Protein AF-V5I686-F1 (afdb_monomer_lite)

Structure (mmCIF, N/CA/C/O backbone):
data_AF-V5I686-F1
#
_entry.id   AF-V5I686-F1
#
loop_
_atom_site.group_PDB
_atom_site.id
_atom_site.type_symbol
_atom_site.label_atom_id
_atom_site.label_alt_id
_atom_site.label_comp_id
_atom_site.label_asym_id
_atom_site.label_entity_id
_atom_site.label_seq_id
_atom_site.pdbx_PDB_ins_code
_atom_site.Cartn_x
_atom_site.Cartn_y
_atom_site.Cartn_z
_atom_site.occupancy
_atom_site.B_iso_or_equiv
_atom_site.auth_seq_id
_atom_site.auth_comp_id
_atom_site.auth_asym_id
_atom_site.auth_atom_id
_atom_site.pdbx_PDB_model_num
ATOM 1 N N . MET A 1 1 ? 7.848 25.885 -17.212 1.00 28.34 1 MET A N 1
ATOM 2 C CA . MET A 1 1 ? 7.938 24.585 -17.911 1.00 28.34 1 MET A CA 1
ATOM 3 C C . MET A 1 1 ? 6.539 23.988 -17.922 1.00 28.34 1 MET A C 1
ATOM 5 O O . MET A 1 1 ? 6.057 23.578 -16.874 1.00 28.34 1 MET A O 1
ATOM 9 N N . PHE A 1 2 ? 5.849 24.115 -19.055 1.00 29.23 2 PHE A N 1
ATOM 10 C CA . PHE A 1 2 ? 4.463 23.684 -19.252 1.00 29.23 2 PHE A CA 1
ATOM 11 C C . PHE A 1 2 ? 4.417 22.151 -19.326 1.00 29.23 2 PHE A C 1
ATOM 13 O O . PHE A 1 2 ? 5.168 21.556 -20.093 1.00 29.23 2 PHE A O 1
ATOM 20 N N . PHE A 1 3 ? 3.566 21.526 -18.517 1.00 33.28 3 PHE A N 1
ATOM 21 C CA . PHE A 1 3 ? 3.206 20.111 -18.628 1.00 33.28 3 PHE A CA 1
ATOM 22 C C . PHE A 1 3 ? 1.702 20.055 -18.929 1.00 33.28 3 PHE A C 1
ATOM 24 O O . PHE A 1 3 ? 0.961 20.808 -18.290 1.00 33.28 3 PHE A O 1
ATOM 31 N N . PRO A 1 4 ? 1.245 19.238 -19.894 1.00 35.34 4 PRO A N 1
ATOM 32 C CA . PRO A 1 4 ? -0.138 19.269 -20.347 1.00 35.34 4 PRO A CA 1
ATOM 33 C C . PRO A 1 4 ? -1.077 18.752 -19.252 1.00 35.34 4 PRO A C 1
ATOM 35 O O . PRO A 1 4 ? -0.747 17.840 -18.488 1.00 35.34 4 PRO A O 1
ATOM 38 N N . LEU A 1 5 ? -2.238 19.398 -19.158 1.00 35.59 5 LEU A N 1
ATOM 39 C CA . LEU A 1 5 ? -3.358 19.020 -18.305 1.00 35.59 5 LEU A CA 1
ATOM 40 C C . LEU A 1 5 ? -3.973 17.723 -18.846 1.00 35.59 5 LEU A C 1
ATOM 42 O O . LEU A 1 5 ? -4.773 17.762 -19.771 1.00 35.59 5 LEU A O 1
ATOM 46 N N . ASP A 1 6 ? -3.598 16.584 -18.267 1.00 37.88 6 ASP A N 1
ATOM 47 C CA . ASP A 1 6 ? -4.222 15.288 -18.556 1.00 37.88 6 ASP A CA 1
ATOM 48 C C . ASP A 1 6 ? -5.645 15.221 -17.935 1.00 37.88 6 ASP A C 1
ATOM 50 O O . ASP A 1 6 ? -5.787 15.354 -16.707 1.00 37.88 6 ASP A O 1
ATOM 54 N N . PRO A 1 7 ? -6.707 14.987 -18.736 1.00 33.97 7 PRO A N 1
ATOM 55 C CA . PRO A 1 7 ? -8.085 14.783 -18.276 1.00 33.97 7 PRO A CA 1
ATOM 56 C C . PRO A 1 7 ? -8.291 13.556 -17.365 1.00 33.97 7 PRO A C 1
ATOM 58 O O . PRO A 1 7 ? -9.361 13.405 -16.768 1.00 33.97 7 PRO A O 1
ATOM 61 N N . CYS A 1 8 ? -7.292 12.681 -17.191 1.00 39.47 8 CYS A N 1
ATOM 62 C CA . CYS A 1 8 ? -7.393 11.466 -16.370 1.00 39.47 8 CYS A CA 1
ATOM 63 C C . CYS A 1 8 ? -7.575 11.700 -14.855 1.00 39.47 8 CYS A C 1
ATOM 65 O O . CYS A 1 8 ? -7.733 10.741 -14.091 1.00 39.47 8 CYS A O 1
ATOM 67 N N . HIS A 1 9 ? -7.557 12.947 -14.375 1.00 38.12 9 HIS A N 1
ATOM 68 C CA . HIS A 1 9 ? -7.294 13.229 -12.964 1.00 38.12 9 HIS A CA 1
ATOM 69 C C . HIS A 1 9 ? -8.458 13.142 -11.964 1.00 38.12 9 HIS A C 1
ATOM 71 O O . HIS A 1 9 ? -8.175 12.968 -10.778 1.00 38.12 9 HIS A O 1
ATOM 77 N N . SER A 1 10 ? -9.733 13.181 -12.363 1.00 37.16 10 SER A N 1
ATOM 78 C CA . SER A 1 10 ? -10.842 13.158 -11.381 1.00 37.16 10 SER A CA 1
ATOM 79 C C . SER A 1 10 ? -11.627 11.845 -11.323 1.00 37.16 10 SER A C 1
ATOM 81 O O . SER A 1 10 ? -12.125 11.485 -10.258 1.00 37.16 10 SER A O 1
ATOM 83 N N . LYS A 1 11 ? -11.692 11.081 -12.421 1.00 35.12 11 LYS A N 1
ATOM 84 C CA . LYS A 1 11 ? -12.452 9.815 -12.476 1.00 35.12 11 LYS A CA 1
ATOM 85 C C . LYS A 1 11 ? -11.587 8.561 -12.301 1.00 35.12 11 LYS A C 1
ATOM 87 O O . LYS A 1 11 ? -12.109 7.515 -11.924 1.00 35.12 11 LYS A O 1
ATOM 92 N N . TYR A 1 12 ? -10.263 8.669 -12.467 1.00 41.19 12 TYR A N 1
ATOM 93 C CA . TYR A 1 12 ? -9.335 7.534 -12.433 1.00 41.19 12 TYR A CA 1
ATOM 94 C C . TYR A 1 12 ? -8.183 7.758 -11.441 1.00 41.19 12 TYR A C 1
ATOM 96 O O . TYR A 1 12 ? -7.029 7.951 -11.818 1.00 41.19 12 TYR A O 1
ATOM 104 N N . ALA A 1 13 ? -8.468 7.714 -10.133 1.00 54.41 13 ALA A N 1
ATOM 105 C CA . ALA A 1 13 ? -7.414 7.783 -9.118 1.00 54.41 13 ALA A CA 1
ATOM 106 C C . ALA A 1 13 ? -6.327 6.722 -9.387 1.00 54.41 13 ALA A C 1
ATOM 108 O O . ALA A 1 13 ? -6.625 5.529 -9.532 1.00 54.41 13 ALA A O 1
ATOM 109 N N . SER A 1 14 ? -5.061 7.153 -9.469 1.00 73.44 14 SER A N 1
ATOM 110 C CA . SER A 1 14 ? -3.946 6.229 -9.702 1.00 73.44 14 SER A CA 1
ATOM 111 C C . SER A 1 14 ? -3.895 5.174 -8.595 1.00 73.44 14 SER A C 1
ATOM 113 O O . SER A 1 14 ? -4.185 5.476 -7.435 1.00 73.44 14 SER A O 1
ATOM 115 N N . ILE A 1 15 ? -3.460 3.951 -8.919 1.00 82.44 15 ILE A N 1
ATOM 116 C CA . ILE A 1 15 ? -3.314 2.872 -7.927 1.00 82.44 15 ILE A CA 1
ATOM 117 C C . ILE A 1 15 ? -2.549 3.321 -6.670 1.00 82.44 15 ILE A C 1
ATOM 119 O O . ILE A 1 15 ? -2.883 2.920 -5.560 1.00 82.44 15 ILE A O 1
ATOM 123 N N . SER A 1 16 ? -1.552 4.192 -6.824 1.00 84.62 16 SER A N 1
ATOM 124 C CA . SER A 1 16 ? -0.782 4.710 -5.693 1.00 84.62 16 SER A CA 1
ATOM 125 C C . SER A 1 16 ? -1.555 5.682 -4.820 1.00 84.62 16 SER A C 1
ATOM 127 O O . SER A 1 16 ? -1.302 5.699 -3.624 1.00 84.62 16 SER A O 1
ATOM 129 N N . LYS A 1 17 ? -2.476 6.476 -5.384 1.00 86.69 17 LYS A N 1
ATOM 130 C CA . LYS A 1 17 ? -3.372 7.305 -4.569 1.00 86.69 17 LYS A CA 1
ATOM 131 C C . LYS A 1 17 ? -4.258 6.397 -3.723 1.00 86.69 17 LYS A C 1
ATOM 133 O O . LYS A 1 17 ? -4.230 6.511 -2.508 1.00 86.69 17 LYS A O 1
ATOM 138 N N . ILE A 1 18 ? -4.927 5.429 -4.356 1.00 89.62 18 ILE A N 1
ATOM 139 C CA . ILE A 1 18 ? -5.804 4.469 -3.667 1.00 89.62 18 ILE A CA 1
ATOM 140 C C . ILE A 1 18 ? -5.044 3.728 -2.561 1.00 89.62 18 ILE A C 1
ATOM 142 O O . ILE A 1 18 ? -5.515 3.662 -1.431 1.00 89.62 18 ILE A O 1
ATOM 146 N N . ALA A 1 19 ? -3.857 3.201 -2.864 1.00 91.88 19 ALA A N 1
ATOM 147 C CA . ALA A 1 19 ? -3.052 2.475 -1.889 1.00 91.88 19 ALA A CA 1
ATOM 148 C C . ALA A 1 19 ? -2.576 3.372 -0.736 1.00 91.88 19 ALA A C 1
ATOM 150 O O . ALA A 1 19 ? -2.604 2.943 0.412 1.00 91.88 19 ALA A O 1
ATOM 151 N N . HIS A 1 20 ? -2.162 4.612 -1.015 1.00 92.44 20 HIS A N 1
ATOM 152 C CA . HIS A 1 20 ? -1.694 5.527 0.027 1.00 92.44 20 HIS A CA 1
ATOM 153 C C . HIS A 1 20 ? -2.845 6.004 0.925 1.00 92.44 20 HIS A C 1
ATOM 155 O O . HIS A 1 20 ? -2.681 6.014 2.141 1.00 92.44 20 HIS A O 1
ATOM 161 N N . SER A 1 21 ? -4.017 6.306 0.356 1.00 92.44 21 SER A N 1
ATOM 162 C CA . SER A 1 21 ? -5.222 6.626 1.135 1.00 92.44 21 SER A CA 1
ATOM 163 C C . SER A 1 21 ? -5.637 5.438 1.992 1.00 92.44 21 SER A C 1
ATOM 165 O O . SER A 1 21 ? -5.825 5.572 3.194 1.00 92.44 21 SER A O 1
ATOM 167 N N . LEU A 1 22 ? -5.653 4.229 1.420 1.00 94.56 22 LEU A N 1
ATOM 168 C CA . LEU A 1 22 ? -5.952 3.019 2.179 1.00 94.56 22 LEU A CA 1
ATOM 169 C C . LEU A 1 22 ? -4.978 2.811 3.353 1.00 94.56 22 LEU A C 1
ATOM 171 O O . LEU A 1 22 ? -5.413 2.458 4.451 1.00 94.56 22 LEU A O 1
ATOM 175 N N . LEU A 1 23 ? -3.678 3.053 3.132 1.00 95.75 23 LEU A N 1
ATOM 176 C CA . LEU A 1 23 ? -2.651 2.964 4.170 1.00 95.75 23 LEU A CA 1
ATOM 177 C C . LEU A 1 23 ? -2.957 3.895 5.343 1.00 95.75 23 LEU A C 1
ATOM 179 O O . LEU A 1 23 ? -3.011 3.443 6.484 1.00 95.75 23 LEU A O 1
ATOM 183 N N . VAL A 1 24 ? -3.149 5.181 5.054 1.00 93.81 24 VAL A N 1
ATOM 184 C CA . VAL A 1 24 ? -3.300 6.219 6.077 1.00 93.81 24 VAL A CA 1
ATOM 185 C C . VAL A 1 24 ? -4.665 6.120 6.759 1.00 93.81 24 VAL A C 1
ATOM 187 O O . VAL A 1 24 ? -4.719 6.100 7.984 1.00 93.81 24 VAL A O 1
ATOM 190 N N . ASP A 1 25 ? -5.750 5.964 6.001 1.00 92.25 25 ASP A N 1
ATOM 191 C CA . ASP A 1 25 ? -7.121 6.126 6.511 1.00 92.25 25 ASP A CA 1
ATOM 192 C C . ASP A 1 25 ? -7.702 4.864 7.161 1.00 92.25 25 ASP A C 1
ATOM 194 O O . ASP A 1 25 ? -8.782 4.904 7.766 1.00 92.25 25 ASP A O 1
ATOM 198 N N . THR A 1 26 ? -7.065 3.706 6.947 1.00 94.38 26 THR A N 1
ATOM 199 C CA . THR A 1 26 ? -7.654 2.408 7.321 1.00 94.38 26 THR A CA 1
ATOM 200 C C . THR A 1 26 ? -6.652 1.405 7.867 1.00 94.38 26 THR A C 1
ATOM 202 O O . THR A 1 26 ? -6.927 0.794 8.898 1.00 94.38 26 THR A O 1
ATOM 205 N N . ILE A 1 27 ? -5.512 1.210 7.195 1.00 96.25 27 ILE A N 1
ATOM 206 C CA . ILE A 1 27 ? -4.528 0.204 7.622 1.00 96.25 27 ILE A CA 1
ATOM 207 C C . ILE A 1 27 ? -3.849 0.652 8.914 1.00 96.25 27 ILE A C 1
ATOM 209 O O . ILE A 1 27 ? -3.759 -0.128 9.859 1.00 96.25 27 ILE A O 1
ATOM 213 N N . LEU A 1 28 ? -3.366 1.892 8.970 1.00 96.75 28 LEU A N 1
ATOM 214 C CA . LEU A 1 28 ? -2.670 2.407 10.142 1.00 96.75 28 LEU A CA 1
ATOM 215 C C . LEU A 1 28 ? -3.653 2.784 11.258 1.00 96.75 28 LEU A C 1
ATOM 217 O O . LEU A 1 28 ? -4.680 3.420 11.031 1.00 96.75 28 LEU A O 1
ATOM 221 N N . SER A 1 29 ? -3.306 2.425 12.493 1.00 96.44 29 SER A N 1
ATOM 222 C CA . SER A 1 29 ? -3.937 2.975 13.694 1.00 96.44 29 SER A CA 1
ATOM 223 C C . SER A 1 29 ? -3.527 4.440 13.882 1.00 96.44 29 SER A C 1
ATOM 225 O O . SER A 1 29 ? -2.533 4.888 13.314 1.00 96.44 29 SER A O 1
ATOM 227 N N . THR A 1 30 ? -4.214 5.198 14.739 1.00 95.06 30 THR A N 1
ATOM 228 C CA . THR A 1 30 ? -3.818 6.587 15.054 1.00 95.06 30 THR A CA 1
ATOM 229 C C . THR A 1 30 ? -2.376 6.681 15.568 1.00 95.06 30 THR A C 1
ATOM 231 O O . THR A 1 30 ? -1.657 7.628 15.254 1.00 95.06 30 THR A O 1
ATOM 234 N N . TYR A 1 31 ? -1.924 5.682 16.335 1.00 96.31 31 TYR A N 1
ATOM 235 C CA . TYR A 1 31 ? -0.524 5.575 16.743 1.00 96.31 31 TYR A CA 1
ATOM 236 C C . TYR A 1 31 ? 0.390 5.302 15.538 1.00 96.31 31 TYR A C 1
ATOM 238 O O . TYR A 1 31 ? 1.379 6.009 15.347 1.00 96.31 31 TYR A O 1
ATOM 246 N N . GLY A 1 32 ? 0.032 4.333 14.690 1.00 96.38 32 GLY A N 1
ATOM 247 C CA . GLY A 1 32 ? 0.787 3.997 13.483 1.00 96.38 32 GLY A CA 1
ATOM 248 C C . GLY A 1 32 ? 0.902 5.149 12.488 1.00 96.38 32 GLY A C 1
ATOM 249 O O . GLY A 1 32 ? 1.971 5.345 11.925 1.00 96.38 32 GLY A O 1
ATOM 250 N N . GLN A 1 33 ? -0.144 5.961 12.321 1.00 95.56 33 GLN A N 1
ATOM 251 C CA . GLN A 1 33 ? -0.120 7.163 11.482 1.00 95.56 33 GLN A CA 1
ATOM 252 C C . GLN A 1 33 ? 0.948 8.155 11.956 1.00 95.56 33 GLN A C 1
ATOM 254 O O . GLN A 1 33 ? 1.738 8.637 11.147 1.00 95.56 33 GLN A O 1
ATOM 259 N N . LYS A 1 34 ? 1.026 8.425 13.269 1.00 95.12 34 LYS A N 1
ATOM 260 C CA . LYS A 1 34 ? 2.050 9.316 13.843 1.00 95.12 34 LYS A CA 1
ATOM 261 C C . LYS A 1 34 ? 3.458 8.780 13.595 1.00 95.12 34 LYS A C 1
ATOM 263 O O . LYS A 1 34 ? 4.328 9.530 13.164 1.00 95.12 34 LYS A O 1
ATOM 268 N N . GLN A 1 35 ? 3.673 7.487 13.829 1.00 95.94 35 GLN A N 1
ATOM 269 C CA . GLN A 1 35 ? 4.977 6.859 13.607 1.00 95.94 35 GLN A CA 1
ATOM 270 C C . GLN A 1 35 ? 5.368 6.844 12.124 1.00 95.94 35 GLN A C 1
ATOM 272 O O . GLN A 1 35 ? 6.502 7.168 11.776 1.00 95.94 35 GLN A O 1
ATOM 277 N N . TYR A 1 36 ? 4.413 6.546 11.244 1.00 94.81 36 TYR A N 1
ATOM 278 C CA . TYR A 1 36 ? 4.591 6.617 9.800 1.00 94.81 36 TYR A CA 1
ATOM 279 C C . TYR A 1 36 ? 4.956 8.033 9.344 1.00 94.81 36 TYR A C 1
ATOM 281 O O . TYR A 1 36 ? 5.886 8.188 8.559 1.00 94.81 36 TYR A O 1
ATOM 289 N N . LEU A 1 37 ? 4.288 9.068 9.863 1.00 92.31 37 LEU A N 1
ATOM 290 C CA . LEU A 1 37 ? 4.607 10.459 9.536 1.00 92.31 37 LEU A CA 1
ATOM 291 C C . LEU A 1 37 ? 6.032 10.834 9.962 1.00 92.31 37 LEU A C 1
ATOM 293 O O . LEU A 1 37 ? 6.763 11.427 9.172 1.00 92.31 37 LEU A O 1
ATOM 297 N N . LEU A 1 38 ? 6.435 10.462 11.181 1.00 92.06 38 LEU A N 1
ATOM 298 C CA . LEU A 1 38 ? 7.793 10.708 11.676 1.00 92.06 38 LEU A CA 1
ATOM 299 C C . LEU A 1 38 ? 8.838 10.023 10.790 1.00 92.06 38 LEU A C 1
ATOM 301 O O . LEU A 1 38 ? 9.792 10.666 10.356 1.00 92.06 38 LEU A O 1
ATOM 305 N N . ALA A 1 39 ? 8.617 8.751 10.457 1.00 91.44 39 ALA A N 1
ATOM 306 C CA . ALA A 1 39 ? 9.478 7.999 9.553 1.00 91.44 39 ALA A CA 1
ATOM 307 C C . ALA A 1 39 ? 9.556 8.637 8.157 1.00 91.44 39 ALA A C 1
ATOM 309 O O . ALA A 1 39 ? 10.632 8.748 7.573 1.00 91.44 39 ALA A O 1
ATOM 310 N N . PHE A 1 40 ? 8.419 9.091 7.631 1.00 88.75 40 PHE A N 1
ATOM 311 C CA . PHE A 1 40 ? 8.331 9.730 6.323 1.00 88.75 40 PHE A CA 1
ATOM 312 C C . PHE A 1 40 ? 9.067 11.077 6.281 1.00 88.75 40 PHE A C 1
ATOM 314 O O . PHE A 1 40 ? 9.676 11.410 5.267 1.00 88.75 40 PHE A O 1
ATOM 321 N N . TRP A 1 41 ? 9.054 11.843 7.375 1.00 86.00 41 TRP A N 1
ATOM 322 C CA . TRP A 1 41 ? 9.802 13.100 7.491 1.00 86.00 41 TRP A CA 1
ATOM 323 C C . TRP A 1 41 ? 11.302 12.909 7.694 1.00 86.00 41 TRP A C 1
ATOM 325 O O . TRP A 1 41 ? 12.084 13.720 7.201 1.00 86.00 41 TRP A O 1
ATOM 335 N N . GLN A 1 42 ? 11.704 11.857 8.406 1.00 87.88 42 GLN A N 1
ATOM 336 C CA . GLN A 1 42 ? 13.114 11.524 8.618 1.00 87.88 42 GLN A CA 1
ATOM 337 C C . GLN A 1 42 ? 13.763 10.883 7.386 1.00 87.88 42 GLN A C 1
ATOM 339 O O . GLN A 1 42 ? 14.989 10.830 7.296 1.00 87.88 42 GLN A O 1
ATOM 344 N N . PHE A 1 43 ? 12.960 10.405 6.432 1.00 85.94 43 PHE A N 1
ATOM 345 C CA . PHE A 1 43 ? 13.464 9.789 5.216 1.00 85.94 43 PHE A CA 1
ATOM 346 C C . PHE A 1 43 ? 14.314 10.771 4.402 1.00 85.94 43 PHE A C 1
ATOM 348 O O . PHE A 1 43 ? 13.858 11.846 4.004 1.00 85.94 43 PHE A O 1
ATOM 355 N N . GLN A 1 44 ? 15.553 10.377 4.113 1.00 85.62 44 GLN A N 1
ATOM 356 C CA . GLN A 1 44 ? 16.436 11.146 3.246 1.00 85.62 44 GLN A CA 1
ATOM 357 C C . GLN A 1 44 ? 16.056 10.900 1.787 1.00 85.62 44 GLN A C 1
ATOM 359 O O . GLN A 1 44 ? 16.264 9.820 1.234 1.00 85.62 44 GLN A O 1
ATOM 364 N N . PHE A 1 45 ? 15.453 11.911 1.167 1.00 81.50 45 PHE A N 1
ATOM 365 C CA . PHE A 1 45 ? 15.048 11.846 -0.230 1.00 81.50 45 PHE A CA 1
ATOM 366 C C . PHE A 1 45 ? 16.273 11.880 -1.160 1.00 81.50 45 PHE A C 1
ATOM 368 O O . PHE A 1 45 ? 17.249 12.567 -0.850 1.00 81.50 45 PHE A O 1
ATOM 375 N N . PRO A 1 46 ? 16.225 11.189 -2.316 1.00 80.69 46 PRO A N 1
ATOM 376 C CA . PRO A 1 46 ? 17.292 11.261 -3.307 1.00 80.69 46 PRO A CA 1
ATOM 377 C C . PRO A 1 46 ? 17.580 12.702 -3.764 1.00 80.69 46 PRO A C 1
ATOM 379 O O . PRO A 1 46 ? 16.665 13.536 -3.775 1.00 80.69 46 PRO A O 1
ATOM 382 N N . PRO A 1 47 ? 18.812 13.000 -4.214 1.00 78.62 47 PRO A N 1
ATOM 383 C CA . PRO A 1 47 ? 19.151 14.311 -4.760 1.00 78.62 47 PRO A CA 1
ATOM 384 C C . PRO A 1 47 ? 18.169 14.752 -5.857 1.00 78.62 47 PRO A C 1
ATOM 386 O O . PRO A 1 47 ? 17.787 13.971 -6.729 1.00 78.62 47 PRO A O 1
ATOM 389 N N . GLY A 1 48 ? 17.722 16.009 -5.795 1.00 80.19 48 GLY A N 1
ATOM 390 C CA . GLY A 1 48 ? 16.745 16.578 -6.733 1.00 80.19 48 GLY A CA 1
ATOM 391 C C . GLY A 1 48 ? 15.272 16.285 -6.410 1.00 80.19 48 GLY A C 1
ATOM 392 O O . GLY A 1 48 ? 14.381 16.821 -7.073 1.00 80.19 48 GLY A O 1
ATOM 393 N N . TRP A 1 49 ? 14.968 15.482 -5.384 1.00 79.25 49 TRP A N 1
ATOM 394 C CA . TRP A 1 49 ? 13.593 15.304 -4.913 1.00 79.25 49 TRP A CA 1
ATOM 395 C C . TRP A 1 49 ? 13.268 16.344 -3.840 1.00 79.25 49 TRP A C 1
ATOM 397 O O . TRP A 1 49 ? 13.776 16.297 -2.725 1.00 79.25 49 TRP A O 1
ATOM 407 N N . GLY A 1 50 ? 12.372 17.279 -4.168 1.00 78.00 50 GLY A N 1
ATOM 408 C CA . GLY A 1 50 ? 11.790 18.174 -3.166 1.00 78.00 50 GLY A CA 1
ATOM 409 C C . GLY A 1 50 ? 11.023 17.398 -2.088 1.00 78.00 50 GLY A C 1
ATOM 410 O O . GLY A 1 50 ? 10.457 16.334 -2.368 1.00 78.00 50 GLY A O 1
ATOM 411 N N . ARG A 1 51 ? 10.975 17.950 -0.867 1.00 79.81 51 ARG A N 1
ATOM 412 C CA . ARG A 1 51 ? 10.217 17.365 0.250 1.00 79.81 51 ARG A CA 1
ATOM 413 C C . ARG A 1 51 ? 8.745 17.190 -0.128 1.00 79.81 51 ARG A C 1
ATOM 415 O O . ARG A 1 51 ? 8.136 18.054 -0.761 1.00 79.81 51 ARG A O 1
ATOM 422 N N . ILE A 1 52 ? 8.164 16.070 0.287 1.00 82.12 52 ILE A N 1
ATOM 423 C CA . ILE A 1 52 ? 6.740 15.789 0.108 1.00 82.12 52 ILE A CA 1
ATOM 424 C C . ILE A 1 52 ? 5.991 16.271 1.364 1.00 82.12 52 ILE A C 1
ATOM 426 O O . ILE A 1 52 ? 6.449 16.060 2.484 1.00 82.12 52 ILE A O 1
ATOM 430 N N . GLN A 1 53 ? 4.852 16.946 1.178 1.00 83.19 53 GLN A N 1
ATOM 431 C CA . GLN A 1 53 ? 3.990 17.429 2.271 1.00 83.19 53 GLN A CA 1
ATOM 432 C C . GLN A 1 53 ? 3.452 16.273 3.125 1.00 83.19 53 GLN A C 1
ATOM 434 O O . GLN A 1 53 ? 3.460 15.136 2.675 1.00 83.19 53 GLN A O 1
ATOM 439 N N . SER A 1 54 ? 2.943 16.538 4.330 1.00 84.38 54 SER A N 1
ATOM 440 C CA . SER A 1 54 ? 2.398 15.480 5.197 1.00 84.38 54 SER A CA 1
ATOM 441 C C . SER A 1 54 ? 1.302 14.653 4.494 1.00 84.38 54 SER A C 1
ATOM 443 O O . SER A 1 54 ? 0.312 15.233 4.035 1.00 84.38 54 SER A O 1
ATOM 445 N N . PRO A 1 55 ? 1.436 13.314 4.424 1.00 82.25 55 PRO A N 1
ATOM 446 C CA . PRO A 1 55 ? 0.411 12.436 3.865 1.00 82.25 55 PRO A CA 1
ATOM 447 C C . PRO A 1 55 ? -0.807 12.250 4.778 1.00 82.25 55 PRO A C 1
ATOM 449 O O . PRO A 1 55 ? -1.758 11.607 4.364 1.00 82.25 55 PRO A O 1
ATOM 452 N N . ILE A 1 56 ? -0.806 12.786 6.001 1.00 83.06 56 ILE A N 1
ATOM 453 C CA . ILE A 1 56 ? -1.995 12.749 6.869 1.00 83.06 56 ILE A CA 1
ATOM 454 C C . ILE A 1 56 ? -2.960 13.884 6.512 1.00 83.06 56 ILE A C 1
ATOM 456 O O . ILE A 1 56 ? -4.168 13.692 6.514 1.00 83.06 56 ILE A O 1
ATOM 460 N N . THR A 1 57 ? -2.437 15.071 6.194 1.00 81.81 57 THR A N 1
ATOM 461 C CA . THR A 1 57 ? -3.257 16.281 6.012 1.00 81.81 57 THR A CA 1
ATOM 462 C C . THR A 1 57 ? -3.414 16.706 4.558 1.00 81.81 57 THR A C 1
ATOM 464 O O . THR A 1 57 ? -4.390 17.364 4.221 1.00 81.81 57 THR A O 1
ATOM 467 N N . HIS A 1 58 ? -2.467 16.355 3.682 1.00 82.88 58 HIS A N 1
ATOM 468 C CA . HIS A 1 58 ? -2.427 16.869 2.306 1.00 82.88 58 HIS A CA 1
ATOM 469 C C . HIS A 1 58 ? -2.550 15.785 1.241 1.00 82.88 58 HIS A C 1
ATOM 471 O O . HIS A 1 58 ? -2.284 16.060 0.071 1.00 82.88 58 HIS A O 1
ATOM 477 N N . LEU A 1 59 ? -2.925 14.560 1.614 1.00 84.56 59 LEU A N 1
ATOM 478 C CA . LEU A 1 59 ? -2.920 13.433 0.685 1.00 84.56 59 LEU A CA 1
ATOM 479 C C . LEU A 1 59 ? -3.819 13.660 -0.531 1.00 84.56 59 LEU A C 1
ATOM 481 O O . LEU A 1 59 ? -3.435 13.309 -1.644 1.00 84.56 59 LEU A O 1
ATOM 485 N N . ASP A 1 60 ? -4.974 14.293 -0.340 1.00 80.62 60 ASP A N 1
ATOM 486 C CA . ASP A 1 60 ? -5.881 14.617 -1.440 1.00 80.62 60 ASP A CA 1
ATOM 487 C C . ASP A 1 60 ? -5.396 15.762 -2.324 1.00 80.62 60 ASP A C 1
ATOM 489 O O . ASP A 1 60 ? -5.746 15.816 -3.501 1.00 80.62 60 ASP A O 1
ATOM 493 N N . SER A 1 61 ? -4.534 16.629 -1.792 1.00 81.81 61 SER A N 1
ATOM 494 C CA . SER A 1 61 ? -3.903 17.730 -2.526 1.00 81.81 61 SER A CA 1
ATOM 495 C C . SER A 1 61 ? -2.648 17.294 -3.291 1.00 81.81 61 SER A C 1
ATOM 497 O O . SER A 1 61 ? -1.974 18.118 -3.917 1.00 81.81 61 SER A O 1
ATOM 499 N N . TYR A 1 62 ? -2.266 16.017 -3.220 1.00 80.31 62 TYR A N 1
ATOM 500 C CA . TYR A 1 62 ? -1.112 15.526 -3.957 1.00 80.31 62 TYR A CA 1
ATOM 501 C C . TYR A 1 62 ? -1.396 15.470 -5.456 1.00 80.31 62 TYR A C 1
ATOM 503 O O . TYR A 1 62 ? -2.309 14.804 -5.935 1.00 80.31 62 TYR A O 1
ATOM 511 N N . GLN A 1 63 ? -0.502 16.090 -6.219 1.00 77.19 63 GLN A N 1
ATOM 512 C CA . GLN A 1 63 ? -0.408 15.868 -7.655 1.00 77.19 63 GLN A CA 1
ATOM 513 C C . GLN A 1 63 ? 0.137 14.463 -7.958 1.00 77.19 63 GLN A C 1
ATOM 515 O O . GLN A 1 63 ? 0.782 13.821 -7.118 1.00 77.19 63 GLN A O 1
ATOM 520 N N . LEU A 1 64 ? -0.046 14.005 -9.199 1.00 72.00 64 LEU A N 1
ATOM 521 C CA . LEU A 1 64 ? 0.370 12.673 -9.650 1.00 72.00 64 LEU A CA 1
ATOM 522 C C . LEU A 1 64 ? 1.835 12.352 -9.337 1.00 72.00 64 LEU A C 1
ATOM 524 O O . LEU A 1 64 ? 2.146 11.264 -8.851 1.00 72.00 64 LEU A O 1
ATOM 528 N N . GLN A 1 65 ? 2.730 13.315 -9.567 1.00 74.44 65 GLN A N 1
ATOM 529 C CA . GLN A 1 65 ? 4.162 13.154 -9.319 1.00 74.44 65 GLN A CA 1
ATOM 530 C C . GLN A 1 65 ? 4.466 12.902 -7.835 1.00 74.44 65 GLN A C 1
ATOM 532 O O . GLN A 1 65 ? 5.305 12.058 -7.519 1.00 74.44 65 GLN A O 1
ATOM 537 N N . LYS A 1 66 ? 3.751 13.567 -6.913 1.00 81.81 66 LYS A N 1
ATOM 538 C CA . LYS A 1 66 ? 3.897 13.334 -5.466 1.00 81.81 66 LYS A CA 1
ATOM 539 C C . LYS A 1 66 ? 3.451 11.918 -5.098 1.00 81.81 66 LYS A C 1
ATOM 541 O O . LYS A 1 66 ? 4.171 11.232 -4.378 1.00 81.81 66 LYS A O 1
ATOM 546 N N . HIS A 1 67 ? 2.338 11.434 -5.655 1.00 82.00 67 HIS A N 1
ATOM 547 C CA . HIS A 1 67 ? 1.909 10.042 -5.467 1.00 82.00 67 HIS A CA 1
ATOM 548 C C . HIS A 1 67 ? 2.882 9.024 -6.075 1.00 82.00 67 HIS A C 1
ATOM 550 O O . HIS A 1 67 ? 3.078 7.954 -5.501 1.00 82.00 67 HIS A O 1
ATOM 556 N N . ALA A 1 68 ? 3.494 9.327 -7.223 1.00 78.12 68 ALA A N 1
ATOM 557 C CA . ALA A 1 68 ? 4.500 8.465 -7.840 1.00 78.12 68 ALA A CA 1
ATOM 558 C C . ALA A 1 68 ? 5.759 8.359 -6.964 1.00 78.12 68 ALA A C 1
ATOM 560 O O . ALA A 1 68 ? 6.170 7.250 -6.625 1.00 78.12 68 ALA A O 1
ATOM 561 N N . ARG A 1 69 ? 6.305 9.492 -6.510 1.00 83.88 69 ARG A N 1
ATOM 562 C CA . ARG A 1 69 ? 7.456 9.527 -5.594 1.00 83.88 69 ARG A CA 1
ATOM 563 C C . ARG A 1 69 ? 7.156 8.818 -4.274 1.00 83.88 69 ARG A C 1
ATOM 565 O O . ARG A 1 69 ? 7.915 7.943 -3.866 1.00 83.88 69 ARG A O 1
ATOM 572 N N . ALA A 1 70 ? 6.015 9.121 -3.652 1.00 87.19 70 ALA A N 1
ATOM 573 C CA . ALA A 1 70 ? 5.590 8.464 -2.419 1.00 87.19 70 ALA A CA 1
ATOM 574 C C . ALA A 1 70 ? 5.475 6.942 -2.600 1.00 87.19 70 ALA A C 1
ATOM 576 O O . ALA A 1 70 ? 5.943 6.193 -1.752 1.00 87.19 70 ALA A O 1
ATOM 577 N N . SER A 1 71 ? 4.944 6.467 -3.732 1.00 87.88 71 SER A N 1
ATOM 578 C CA . SER A 1 71 ? 4.794 5.027 -3.981 1.00 87.88 71 SER A CA 1
ATOM 579 C C . SER A 1 71 ? 6.104 4.243 -4.041 1.00 87.88 71 SER A C 1
ATOM 581 O O . SER A 1 71 ? 6.076 3.041 -3.814 1.00 87.88 71 SER A O 1
ATOM 583 N N . ILE A 1 72 ? 7.233 4.906 -4.307 1.00 87.06 72 ILE A N 1
ATOM 584 C CA . ILE A 1 72 ? 8.565 4.286 -4.286 1.00 87.06 72 ILE A CA 1
ATOM 585 C C . ILE A 1 72 ? 9.108 4.222 -2.851 1.00 87.06 72 ILE A C 1
ATOM 587 O O . ILE A 1 72 ? 9.734 3.238 -2.470 1.00 87.06 72 ILE A O 1
ATOM 591 N N . ILE A 1 73 ? 8.836 5.248 -2.040 1.00 90.06 73 ILE A N 1
ATOM 592 C CA . ILE A 1 73 ? 9.371 5.392 -0.677 1.00 90.06 73 ILE A CA 1
ATOM 593 C C . ILE A 1 73 ? 8.591 4.548 0.333 1.00 90.06 73 ILE A C 1
ATOM 595 O O . ILE A 1 73 ? 9.187 3.892 1.183 1.00 90.06 73 ILE A O 1
ATOM 599 N N . ILE A 1 74 ? 7.259 4.532 0.224 1.00 92.75 74 ILE A N 1
ATOM 600 C CA . ILE A 1 74 ? 6.361 3.807 1.130 1.00 92.75 74 ILE A CA 1
ATOM 601 C C . ILE A 1 74 ? 6.810 2.361 1.383 1.00 92.75 74 ILE A C 1
ATOM 603 O O . ILE A 1 74 ? 6.989 2.019 2.548 1.00 92.75 74 ILE A O 1
ATOM 607 N N . PRO A 1 75 ? 7.036 1.497 0.374 1.00 93.75 75 PRO A N 1
ATOM 608 C CA . PRO A 1 75 ? 7.426 0.113 0.642 1.00 93.75 75 PRO A CA 1
ATOM 609 C C . PRO A 1 75 ? 8.751 -0.015 1.402 1.00 93.75 75 PRO A C 1
ATOM 611 O O . PRO A 1 75 ? 8.898 -0.963 2.166 1.00 93.75 75 PRO A O 1
ATOM 614 N N . LEU A 1 76 ? 9.694 0.923 1.238 1.00 93.25 76 LEU A N 1
ATOM 615 C CA . LEU A 1 76 ? 10.952 0.927 1.992 1.00 93.25 76 LEU A CA 1
ATOM 616 C C . LEU A 1 76 ? 10.699 1.255 3.464 1.00 93.25 76 LEU A C 1
ATOM 618 O O . LEU A 1 76 ? 11.164 0.535 4.344 1.00 93.25 76 LEU A O 1
ATOM 622 N N . LEU A 1 77 ? 9.905 2.296 3.727 1.00 94.12 77 LEU A N 1
ATOM 623 C CA . LEU A 1 77 ? 9.516 2.665 5.088 1.00 94.12 77 LEU A CA 1
ATOM 624 C C . LEU A 1 77 ? 8.772 1.525 5.778 1.00 94.12 77 LEU A C 1
ATOM 626 O O . LEU A 1 77 ? 9.104 1.166 6.904 1.00 94.12 77 LEU A O 1
ATOM 630 N N . LEU A 1 78 ? 7.796 0.929 5.090 1.00 95.62 78 LEU A N 1
ATOM 631 C CA . LEU A 1 78 ? 7.020 -0.168 5.654 1.00 95.62 78 LEU A CA 1
ATOM 632 C C . LEU A 1 78 ? 7.901 -1.395 5.914 1.00 95.62 78 LEU A C 1
ATOM 634 O O . LEU A 1 78 ? 7.810 -1.977 6.986 1.00 95.62 78 LEU A O 1
ATOM 638 N N . ARG A 1 79 ? 8.799 -1.754 4.988 1.00 94.81 79 ARG A N 1
ATOM 639 C CA . ARG A 1 79 ? 9.718 -2.889 5.167 1.00 94.81 79 ARG A CA 1
ATOM 640 C C . ARG A 1 79 ? 10.625 -2.721 6.385 1.00 94.81 79 ARG A C 1
ATOM 642 O O . ARG A 1 79 ? 10.893 -3.702 7.067 1.00 94.81 79 ARG A O 1
ATOM 649 N N . CYS A 1 80 ? 11.122 -1.511 6.628 1.00 92.88 80 CYS A N 1
ATOM 650 C CA . CYS A 1 80 ? 12.086 -1.269 7.698 1.00 92.88 80 CYS A CA 1
ATOM 651 C C . CYS A 1 80 ? 11.428 -1.016 9.059 1.00 92.88 80 CYS A C 1
ATOM 653 O O . CYS A 1 80 ? 12.046 -1.287 10.085 1.00 92.88 80 CYS A O 1
ATOM 655 N N . LEU A 1 81 ? 10.215 -0.452 9.083 1.00 94.06 81 LEU A N 1
ATOM 656 C CA . LEU A 1 81 ? 9.665 0.161 10.296 1.00 94.06 81 LEU A CA 1
ATOM 657 C C . LEU A 1 81 ? 8.258 -0.312 10.671 1.00 94.06 81 LEU A C 1
ATOM 659 O O . LEU A 1 81 ? 7.867 -0.127 11.825 1.00 94.06 81 LEU A O 1
ATOM 663 N N . LEU A 1 82 ? 7.488 -0.901 9.747 1.00 95.44 82 LEU A N 1
ATOM 664 C CA . LEU A 1 82 ? 6.117 -1.313 10.049 1.00 95.44 82 LEU A CA 1
ATOM 665 C C . LEU A 1 82 ? 6.120 -2.449 11.077 1.00 95.44 82 LEU A C 1
ATOM 667 O O . LEU A 1 82 ? 6.771 -3.475 10.903 1.00 95.44 82 LEU A O 1
ATOM 671 N N . LYS A 1 83 ? 5.341 -2.263 12.141 1.00 94.69 83 LYS A N 1
ATOM 672 C CA . LYS A 1 83 ? 5.116 -3.245 13.209 1.00 94.69 83 LYS A CA 1
ATOM 673 C C . LYS A 1 83 ? 3.621 -3.497 13.353 1.00 94.69 83 LYS A C 1
ATOM 675 O O . LYS A 1 83 ? 2.825 -2.612 13.048 1.00 94.69 83 LYS A O 1
ATOM 680 N N . GLU A 1 84 ? 3.228 -4.649 13.893 1.00 94.19 84 GLU A N 1
ATOM 681 C CA . GLU A 1 84 ? 1.806 -4.980 14.105 1.00 94.19 84 GLU A CA 1
ATOM 682 C C . GLU A 1 84 ? 1.071 -3.912 14.925 1.00 94.19 84 GLU A C 1
ATOM 684 O O . GLU A 1 84 ? -0.036 -3.517 14.577 1.00 94.19 84 GLU A O 1
ATOM 689 N N . GLN A 1 85 ? 1.728 -3.340 15.939 1.00 95.88 85 GLN A N 1
ATOM 690 C CA . GLN A 1 85 ? 1.165 -2.274 16.777 1.00 95.88 85 GLN A CA 1
ATOM 691 C C . GLN A 1 85 ? 0.832 -0.971 16.011 1.00 95.88 85 GLN A C 1
ATOM 693 O O . GLN A 1 85 ? 0.100 -0.119 16.516 1.00 95.88 85 GLN A O 1
ATOM 698 N N . TRP A 1 86 ? 1.377 -0.781 14.802 1.00 96.50 86 TRP A N 1
ATOM 699 C CA . TRP A 1 86 ? 1.051 0.363 13.940 1.00 96.50 86 TRP A CA 1
ATOM 700 C C . TRP A 1 86 ? -0.234 0.126 13.147 1.00 96.50 86 TRP A C 1
ATOM 702 O O . TRP A 1 86 ? -0.817 1.082 12.643 1.00 96.50 86 TRP A O 1
ATOM 712 N N . VAL A 1 87 ? -0.678 -1.121 13.020 1.00 96.88 87 VAL A N 1
ATOM 713 C CA . VAL A 1 87 ? -1.827 -1.500 12.201 1.00 96.88 87 VAL A CA 1
ATOM 714 C C . VAL A 1 87 ? -3.092 -1.496 13.058 1.00 96.88 87 VAL A C 1
ATOM 716 O O . VAL A 1 87 ? -3.075 -1.810 14.249 1.00 96.88 87 VAL A O 1
ATOM 719 N N . ASN A 1 88 ? -4.216 -1.108 12.463 1.00 95.56 88 ASN A N 1
ATOM 720 C CA . ASN A 1 88 ? -5.517 -1.207 13.105 1.00 95.56 88 ASN A CA 1
ATOM 721 C C . ASN A 1 88 ? -5.850 -2.681 13.419 1.00 95.56 88 ASN A C 1
ATOM 723 O O . ASN A 1 88 ? -5.728 -3.553 12.559 1.00 95.56 88 ASN A O 1
ATOM 727 N N . LYS A 1 89 ? -6.307 -2.961 14.647 1.00 94.06 89 LYS A N 1
ATOM 728 C CA . LYS A 1 89 ? -6.632 -4.319 15.110 1.00 94.06 89 LYS A CA 1
ATOM 729 C C . LYS A 1 89 ? -7.725 -4.995 14.276 1.00 94.06 89 LYS A C 1
ATOM 731 O O . LYS A 1 89 ? -7.573 -6.169 13.947 1.00 94.06 89 LYS A O 1
ATOM 736 N N . SER A 1 90 ? -8.790 -4.276 13.901 1.00 92.56 90 SER A N 1
ATOM 737 C CA . SER A 1 90 ? -9.854 -4.853 13.063 1.00 92.56 90 SER A CA 1
ATOM 738 C C . SER A 1 90 ? -9.326 -5.197 11.670 1.00 92.56 90 SER A C 1
ATOM 740 O O . SER A 1 90 ? -9.667 -6.234 11.103 1.00 92.56 90 SER A O 1
ATOM 742 N N . PHE A 1 91 ? -8.406 -4.379 11.151 1.00 94.69 91 PHE A N 1
ATOM 743 C CA . PHE A 1 91 ? -7.739 -4.642 9.883 1.00 94.69 91 PHE A CA 1
ATOM 744 C C . PHE A 1 91 ? -6.802 -5.856 9.951 1.00 94.69 91 PHE A C 1
ATOM 746 O O . PHE A 1 91 ? -6.822 -6.679 9.038 1.00 94.69 91 PHE A O 1
ATOM 753 N N . LEU A 1 92 ? -6.029 -6.022 11.033 1.00 93.38 92 LEU A N 1
ATOM 754 C CA . LEU A 1 92 ? -5.176 -7.204 11.249 1.00 93.38 92 LEU A CA 1
ATOM 755 C C . LEU A 1 92 ? -5.979 -8.514 11.283 1.00 93.38 92 LEU A C 1
ATOM 757 O O . LEU A 1 92 ? -5.546 -9.535 10.744 1.00 93.38 92 LEU A O 1
ATOM 761 N N . GLN A 1 93 ? -7.168 -8.491 11.881 1.00 91.56 93 GLN A N 1
ATOM 762 C CA . GLN A 1 93 ? -8.059 -9.650 11.877 1.00 91.56 93 GLN A CA 1
ATOM 763 C C . GLN A 1 93 ? -8.593 -9.930 10.467 1.00 91.56 93 GLN A C 1
ATOM 765 O O . GLN A 1 93 ? -8.519 -11.059 9.984 1.00 91.56 93 GLN A O 1
ATOM 770 N N . ALA A 1 94 ? -9.064 -8.897 9.767 1.00 92.69 94 ALA A N 1
ATOM 771 C CA . ALA A 1 94 ? -9.633 -9.030 8.428 1.00 92.69 94 ALA A CA 1
ATOM 772 C C . ALA A 1 94 ? -8.611 -9.455 7.357 1.00 92.69 94 ALA A C 1
ATOM 774 O O . ALA A 1 94 ? -8.937 -10.216 6.438 1.00 92.69 94 ALA A O 1
ATOM 775 N N . ILE A 1 95 ? -7.365 -8.981 7.450 1.00 92.75 95 ILE A N 1
ATOM 776 C CA . ILE A 1 95 ? -6.313 -9.354 6.498 1.00 92.75 95 ILE A CA 1
ATOM 777 C C . ILE A 1 95 ? -5.924 -10.825 6.658 1.00 92.75 95 ILE A C 1
ATOM 779 O O . ILE A 1 95 ? -5.753 -11.503 5.648 1.00 92.75 95 ILE A O 1
ATOM 783 N N . SER A 1 96 ? -5.921 -11.345 7.889 1.00 89.94 96 SER A N 1
ATOM 784 C CA . SER A 1 96 ? -5.662 -12.764 8.180 1.00 89.94 96 SER A CA 1
ATOM 785 C C . SER A 1 96 ? -6.726 -13.699 7.585 1.00 89.94 96 SER A C 1
ATOM 787 O O . SER A 1 96 ? -6.452 -14.864 7.329 1.00 89.94 96 SER A O 1
ATOM 789 N N . GLN A 1 97 ? -7.937 -13.192 7.327 1.00 87.00 97 GLN A N 1
ATOM 790 C CA . GLN A 1 97 ? -9.003 -13.929 6.631 1.00 87.00 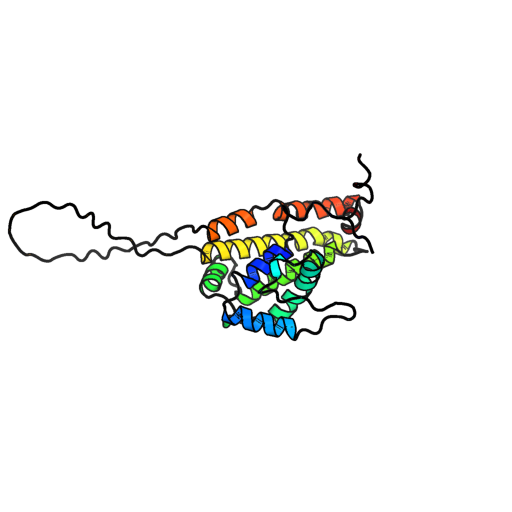97 GLN A CA 1
ATOM 791 C C . GLN A 1 97 ? -8.908 -13.821 5.101 1.00 87.00 97 GLN A C 1
ATOM 793 O O . GLN A 1 97 ? -9.521 -14.603 4.373 1.00 87.00 97 GLN A O 1
ATOM 798 N N . THR A 1 98 ? -8.207 -12.805 4.591 1.00 85.31 98 THR A N 1
ATOM 799 C CA . THR A 1 98 ? -8.189 -12.471 3.158 1.00 85.31 98 THR A CA 1
ATOM 800 C C . THR A 1 98 ? -6.914 -12.936 2.459 1.00 85.31 98 THR A C 1
ATOM 802 O O . THR A 1 98 ? -6.947 -13.248 1.265 1.00 85.31 98 THR A O 1
ATOM 805 N N . PHE A 1 99 ? -5.804 -12.974 3.188 1.00 86.69 99 PHE A N 1
ATOM 806 C CA . PHE A 1 99 ? -4.525 -13.497 2.739 1.00 86.69 99 PHE A CA 1
ATOM 807 C C . PHE A 1 99 ? -4.331 -14.902 3.325 1.00 86.69 99 PHE A C 1
ATOM 809 O O . PHE A 1 99 ? -4.747 -15.175 4.447 1.00 86.69 99 PHE A O 1
ATOM 816 N N . SER A 1 100 ? -3.722 -15.802 2.545 1.00 75.25 100 SER A N 1
ATOM 817 C CA . SER A 1 100 ? -3.220 -17.109 3.012 1.00 75.25 100 SER A CA 1
ATOM 818 C C . SER A 1 100 ? -2.320 -16.932 4.251 1.00 75.25 100 SER A C 1
ATOM 820 O O . SER A 1 100 ? -1.867 -15.808 4.451 1.00 75.25 100 SER A O 1
ATOM 822 N N . PRO A 1 101 ? -2.034 -17.978 5.065 1.00 63.16 101 PRO A N 1
ATOM 823 C CA . PRO A 1 101 ? -1.439 -17.861 6.411 1.00 63.16 101 PRO A CA 1
ATOM 824 C C . PRO A 1 101 ? 0.013 -17.345 6.411 1.00 63.16 101 PRO A C 1
ATOM 826 O O . PRO A 1 101 ? 0.968 -18.049 6.721 1.00 63.16 101 PRO A O 1
ATOM 829 N N . GLN A 1 102 ? 0.177 -16.084 6.040 1.00 70.19 102 GLN A N 1
ATOM 830 C CA . GLN A 1 102 ? 1.392 -15.298 6.065 1.00 70.19 102 GLN A CA 1
ATOM 831 C C . GLN A 1 102 ? 1.236 -14.226 7.134 1.00 70.19 102 GLN A C 1
ATOM 833 O O . GLN A 1 102 ? 0.126 -13.826 7.490 1.00 70.19 102 GLN A O 1
ATOM 838 N N . ASN A 1 103 ? 2.364 -13.724 7.625 1.00 88.50 103 ASN A N 1
ATOM 839 C CA . ASN A 1 103 ? 2.356 -12.613 8.559 1.00 88.50 103 ASN A CA 1
ATOM 840 C C . ASN A 1 103 ? 1.593 -11.403 7.940 1.00 88.50 103 ASN A C 1
ATOM 842 O O . ASN A 1 103 ? 1.937 -10.971 6.830 1.00 88.50 103 ASN A O 1
ATOM 846 N N . PRO A 1 104 ? 0.575 -10.846 8.629 1.00 89.75 104 PRO A N 1
ATOM 847 C CA . PRO A 1 104 ? -0.218 -9.708 8.156 1.00 89.75 104 PRO A CA 1
ATOM 848 C C . PRO A 1 104 ? 0.608 -8.490 7.730 1.00 89.75 104 PRO A C 1
ATOM 850 O O . PRO A 1 104 ? 0.332 -7.871 6.702 1.00 89.75 104 PRO A O 1
ATOM 853 N N . VAL A 1 105 ? 1.646 -8.156 8.500 1.00 93.56 105 VAL A N 1
ATOM 854 C CA . VAL A 1 105 ? 2.540 -7.025 8.225 1.00 93.56 105 VAL A CA 1
ATOM 855 C C . VAL A 1 105 ? 3.337 -7.280 6.953 1.00 93.56 105 VAL A C 1
ATOM 857 O O . VAL A 1 105 ? 3.389 -6.409 6.084 1.00 93.56 105 VAL A O 1
ATOM 860 N N . ASN A 1 106 ? 3.876 -8.490 6.787 1.00 93.31 106 ASN A N 1
ATOM 861 C CA . ASN A 1 106 ? 4.592 -8.862 5.565 1.00 93.31 106 ASN A CA 1
ATOM 862 C C . ASN A 1 106 ? 3.677 -8.794 4.340 1.00 93.31 106 ASN A C 1
ATOM 864 O O . ASN A 1 106 ? 4.081 -8.249 3.317 1.00 93.31 106 ASN A O 1
ATOM 868 N N . SER A 1 107 ? 2.426 -9.247 4.463 1.00 94.69 107 SER A N 1
ATOM 869 C CA . SER A 1 107 ? 1.438 -9.165 3.379 1.00 94.69 107 SER A CA 1
ATOM 870 C C . SER A 1 107 ? 1.203 -7.716 2.939 1.00 94.69 107 SER A C 1
ATOM 872 O O . SER A 1 107 ? 1.196 -7.421 1.745 1.00 94.69 107 SER A O 1
ATOM 874 N N . ILE A 1 108 ? 1.076 -6.783 3.891 1.00 95.50 108 ILE A N 1
ATOM 875 C CA . ILE A 1 108 ? 0.971 -5.348 3.587 1.00 95.50 108 ILE A CA 1
ATOM 876 C C . ILE A 1 108 ? 2.223 -4.887 2.828 1.00 95.50 108 ILE A C 1
ATOM 878 O O . ILE A 1 108 ? 2.108 -4.346 1.726 1.00 95.50 108 ILE A O 1
ATOM 882 N N . VAL A 1 109 ? 3.419 -5.132 3.373 1.00 96.06 109 VAL A N 1
ATOM 883 C CA . VAL A 1 109 ? 4.695 -4.713 2.766 1.00 96.06 109 VAL A CA 1
ATOM 884 C C . VAL A 1 109 ? 4.847 -5.257 1.343 1.00 96.06 109 VAL A C 1
ATOM 886 O O . VAL A 1 109 ? 5.210 -4.509 0.435 1.00 96.06 109 VAL A O 1
ATOM 889 N N . GLU A 1 110 ? 4.527 -6.531 1.119 1.00 94.81 110 GLU A N 1
ATOM 890 C CA . GLU A 1 110 ? 4.615 -7.177 -0.189 1.00 94.81 110 GLU A CA 1
ATOM 891 C C . GLU A 1 110 ? 3.696 -6.540 -1.229 1.00 94.81 110 GLU A C 1
ATOM 893 O O . GLU A 1 110 ? 4.106 -6.349 -2.378 1.00 94.81 110 GLU A O 1
ATOM 898 N N . VAL A 1 111 ? 2.471 -6.172 -0.844 1.00 94.88 111 VAL A N 1
ATOM 899 C CA . VAL A 1 111 ? 1.541 -5.494 -1.752 1.00 94.88 111 VAL A CA 1
ATOM 900 C C . VAL A 1 111 ? 2.069 -4.112 -2.130 1.00 94.88 111 VAL A C 1
ATOM 902 O O . VAL A 1 111 ? 2.104 -3.781 -3.318 1.00 94.88 111 VAL A O 1
ATOM 905 N N . PHE A 1 112 ? 2.544 -3.317 -1.166 1.00 95.69 112 PHE A N 1
ATOM 906 C CA . PHE A 1 112 ? 3.132 -2.004 -1.465 1.00 95.69 112 PHE A CA 1
AT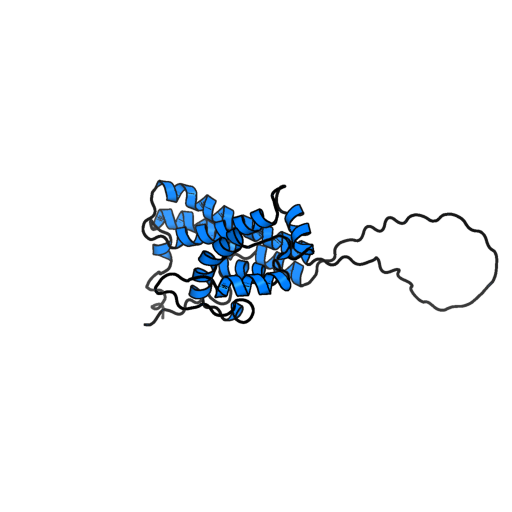OM 907 C C . PHE A 1 112 ? 4.400 -2.122 -2.320 1.00 95.69 112 PHE A C 1
ATOM 909 O O . PHE A 1 112 ? 4.583 -1.342 -3.257 1.00 95.69 112 PHE A O 1
ATOM 916 N N . ALA A 1 113 ? 5.236 -3.132 -2.070 1.00 94.44 113 ALA A N 1
ATOM 917 C CA . ALA A 1 113 ? 6.412 -3.415 -2.887 1.00 94.44 113 ALA A CA 1
ATOM 918 C C . ALA A 1 113 ? 6.028 -3.824 -4.319 1.00 94.44 113 ALA A C 1
ATOM 920 O O . ALA A 1 113 ? 6.638 -3.356 -5.281 1.00 94.44 113 ALA A O 1
ATOM 921 N N . ALA A 1 114 ? 4.984 -4.643 -4.487 1.00 91.69 114 ALA A N 1
ATOM 922 C CA . ALA A 1 114 ? 4.470 -5.017 -5.801 1.00 91.69 114 ALA A CA 1
ATOM 923 C C . ALA A 1 114 ? 3.926 -3.801 -6.570 1.00 91.69 114 ALA A C 1
ATOM 925 O O . ALA A 1 114 ? 4.200 -3.665 -7.763 1.00 91.69 114 ALA A O 1
ATOM 926 N N . ILE A 1 115 ? 3.211 -2.888 -5.900 1.00 90.50 115 ILE A N 1
ATOM 927 C CA . ILE A 1 115 ? 2.723 -1.634 -6.500 1.00 90.50 115 ILE A CA 1
ATOM 928 C C . ILE A 1 115 ? 3.889 -0.764 -6.975 1.00 90.50 115 ILE A C 1
ATOM 930 O O . ILE A 1 115 ? 3.862 -0.279 -8.108 1.00 90.50 115 ILE A O 1
ATOM 934 N N . ALA A 1 116 ? 4.919 -0.594 -6.144 1.00 89.50 116 ALA A N 1
ATOM 935 C CA . ALA A 1 116 ? 6.109 0.168 -6.510 1.00 89.50 116 ALA A CA 1
ATOM 936 C C . ALA A 1 116 ? 6.838 -0.463 -7.700 1.00 89.50 116 ALA A C 1
ATOM 938 O O . ALA A 1 116 ? 7.110 0.224 -8.682 1.00 89.50 116 ALA A O 1
ATOM 939 N N . LYS A 1 117 ? 7.059 -1.785 -7.670 1.00 86.94 117 LYS A N 1
ATOM 940 C CA . LYS A 1 117 ? 7.673 -2.528 -8.778 1.00 86.94 117 LYS A CA 1
ATOM 941 C C . LYS A 1 117 ? 6.872 -2.370 -10.070 1.00 86.94 117 LYS A C 1
ATOM 943 O O . LYS A 1 117 ? 7.451 -2.062 -11.106 1.00 86.94 117 LYS A O 1
ATOM 948 N N . SER A 1 118 ? 5.547 -2.521 -10.009 1.00 84.06 118 SER A N 1
ATOM 949 C CA . SER A 1 118 ? 4.662 -2.327 -11.163 1.00 84.06 118 SER A CA 1
ATOM 950 C C . SER A 1 118 ? 4.810 -0.931 -11.762 1.00 84.06 118 SER A C 1
ATOM 952 O O . SER A 1 118 ? 4.899 -0.811 -12.981 1.00 84.06 118 SER A O 1
ATOM 954 N N . LYS A 1 119 ? 4.910 0.118 -10.939 1.00 78.94 119 LYS A N 1
ATOM 955 C CA . LYS A 1 119 ? 5.151 1.474 -11.441 1.00 78.94 119 LYS A CA 1
ATOM 956 C C . LYS A 1 119 ? 6.540 1.667 -12.036 1.00 78.94 119 LYS A C 1
ATOM 958 O O . LYS A 1 119 ? 6.641 2.277 -13.095 1.00 78.94 119 LYS A O 1
ATOM 963 N N . SER A 1 120 ? 7.583 1.144 -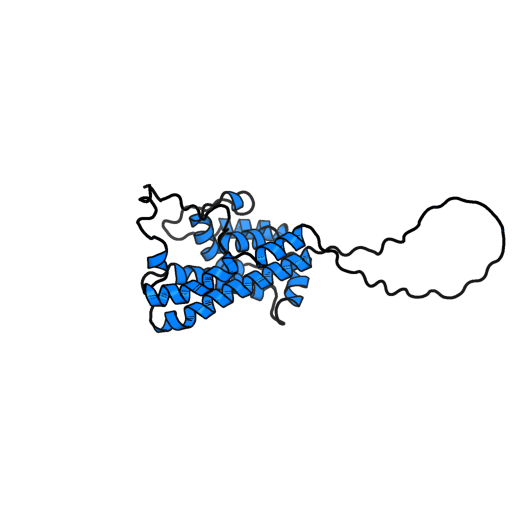11.398 1.00 77.56 120 SER A N 1
ATOM 964 C CA . SER A 1 120 ? 8.949 1.260 -11.914 1.00 77.56 120 SER A CA 1
ATOM 965 C C . SER A 1 120 ? 9.089 0.620 -13.292 1.00 77.56 120 SER A C 1
ATOM 967 O O . SER A 1 120 ? 9.721 1.201 -14.166 1.00 77.56 120 SER A O 1
ATOM 969 N N . VAL A 1 121 ? 8.455 -0.537 -13.513 1.00 74.44 121 VAL A N 1
ATOM 970 C CA . VAL A 1 121 ? 8.486 -1.214 -14.817 1.00 74.44 121 VAL A CA 1
ATOM 971 C C . VAL A 1 121 ? 7.680 -0.446 -15.875 1.00 74.44 121 VAL A C 1
ATOM 973 O O . VAL A 1 121 ? 8.113 -0.359 -17.019 1.00 74.44 121 VAL A O 1
ATOM 976 N N . LEU A 1 122 ? 6.546 0.162 -15.514 1.00 70.50 122 LEU A N 1
ATOM 977 C CA . LEU A 1 122 ? 5.756 0.977 -16.451 1.00 70.50 122 LEU A CA 1
ATOM 978 C C . LEU A 1 122 ? 6.449 2.295 -16.838 1.00 70.50 122 LEU A C 1
ATOM 980 O O . LEU A 1 122 ? 6.265 2.774 -17.952 1.00 70.50 122 LEU A O 1
ATOM 984 N N . ALA A 1 123 ? 7.253 2.867 -15.940 1.00 68.81 123 ALA A N 1
ATOM 985 C CA . ALA A 1 123 ? 8.046 4.073 -16.197 1.00 68.81 123 ALA A CA 1
ATOM 986 C C . ALA A 1 123 ? 9.395 3.782 -16.884 1.00 68.81 123 ALA A C 1
ATOM 988 O O . ALA A 1 123 ? 10.176 4.698 -17.153 1.00 68.81 123 ALA A O 1
ATOM 989 N N . TRP A 1 124 ? 9.702 2.507 -17.127 1.00 71.25 124 TRP A N 1
ATOM 990 C CA . TRP A 1 124 ? 10.993 2.080 -17.637 1.00 71.25 124 TRP A CA 1
ATOM 991 C C . TRP A 1 124 ? 11.157 2.455 -19.120 1.00 71.25 124 TRP A C 1
ATOM 993 O O . TRP A 1 124 ? 10.276 2.199 -19.940 1.00 71.25 124 TRP A O 1
ATOM 1003 N N . LYS A 1 125 ? 12.314 3.030 -19.480 1.00 63.97 125 LYS A N 1
ATOM 1004 C CA . LYS A 1 125 ? 12.595 3.533 -20.841 1.00 63.97 125 LYS A CA 1
ATOM 1005 C C . LYS A 1 125 ? 13.159 2.488 -21.819 1.00 63.97 125 LYS A C 1
ATOM 1007 O O . LYS A 1 125 ? 12.965 2.630 -23.016 1.00 63.97 125 LYS A O 1
ATOM 1012 N N . ALA A 1 126 ? 13.831 1.442 -21.335 1.00 64.94 126 ALA A N 1
ATOM 1013 C CA . ALA A 1 126 ? 14.412 0.367 -22.155 1.00 64.94 126 ALA A CA 1
ATOM 1014 C C . ALA A 1 126 ? 14.222 -1.048 -21.554 1.00 64.94 126 ALA A C 1
ATOM 1016 O O . ALA A 1 126 ? 15.064 -1.518 -20.797 1.00 64.94 126 ALA A O 1
ATOM 1017 N N . MET A 1 127 ? 13.112 -1.732 -21.844 1.00 69.38 127 MET A N 1
ATOM 1018 C CA . MET A 1 127 ? 12.783 -3.028 -21.219 1.00 69.38 127 MET A CA 1
ATOM 1019 C C . MET A 1 127 ? 13.406 -4.218 -21.968 1.00 69.38 127 MET A C 1
ATOM 1021 O O . MET A 1 127 ? 13.172 -4.375 -23.172 1.00 69.38 127 MET A O 1
ATOM 1025 N N . SER A 1 128 ? 14.148 -5.080 -21.258 1.00 68.50 128 SER A N 1
ATOM 1026 C CA . SER A 1 128 ? 14.729 -6.300 -21.837 1.00 68.50 128 SER A CA 1
ATOM 1027 C C . SER A 1 128 ? 13.647 -7.324 -22.208 1.00 68.50 128 SER A C 1
ATOM 1029 O O . SER A 1 128 ? 12.572 -7.350 -21.609 1.00 68.50 128 SER A O 1
ATOM 1031 N N . VAL A 1 129 ? 13.927 -8.217 -23.165 1.00 69.56 129 VAL A N 1
ATOM 1032 C CA . VAL A 1 129 ? 12.974 -9.258 -23.608 1.00 69.56 129 VAL A CA 1
ATOM 1033 C C . VAL A 1 129 ? 12.557 -10.190 -22.458 1.00 69.56 129 VAL A C 1
ATOM 1035 O O . VAL A 1 129 ? 11.400 -10.600 -22.388 1.00 69.56 129 VAL A O 1
ATOM 1038 N N . LYS A 1 130 ? 13.459 -10.473 -21.508 1.00 70.31 130 LYS A N 1
ATOM 1039 C CA . LYS A 1 130 ? 13.148 -11.284 -20.318 1.00 70.31 130 LYS A CA 1
ATOM 1040 C C . LYS A 1 130 ? 12.190 -10.560 -19.366 1.00 70.31 130 LYS A C 1
ATOM 1042 O O . LYS A 1 130 ? 11.280 -11.184 -18.823 1.00 70.31 130 LYS A O 1
ATOM 1047 N N . ASP A 1 131 ? 12.346 -9.249 -19.195 1.00 69.50 131 ASP A N 1
ATOM 1048 C CA . ASP A 1 131 ? 11.472 -8.444 -18.327 1.00 69.50 131 ASP A CA 1
ATOM 1049 C C . ASP A 1 131 ? 10.073 -8.261 -18.928 1.00 69.50 131 ASP A C 1
ATOM 1051 O O . ASP A 1 131 ? 9.081 -8.233 -18.197 1.00 69.50 131 ASP A O 1
ATOM 1055 N N . ARG A 1 132 ? 9.976 -8.239 -20.266 1.00 71.19 132 ARG A N 1
ATOM 1056 C CA . ARG A 1 132 ? 8.697 -8.214 -20.996 1.00 71.19 132 ARG A CA 1
ATOM 1057 C C . ARG A 1 132 ? 7.812 -9.414 -20.657 1.00 71.19 132 ARG A C 1
ATOM 1059 O O . ARG A 1 132 ? 6.611 -9.240 -20.462 1.00 71.19 132 ARG A O 1
ATOM 1066 N N . GLY A 1 133 ? 8.401 -10.607 -20.530 1.00 73.69 133 GLY A N 1
ATOM 1067 C CA . GLY A 1 133 ? 7.675 -11.833 -20.176 1.00 73.69 133 GLY A CA 1
ATOM 1068 C C . GLY A 1 133 ? 7.015 -11.778 -18.793 1.00 73.69 133 GLY A C 1
ATOM 1069 O O . GLY A 1 133 ? 5.928 -12.313 -18.610 1.00 73.69 133 GLY A O 1
ATOM 1070 N N . HIS A 1 134 ? 7.619 -11.057 -17.844 1.00 81.75 134 HIS A N 1
ATOM 1071 C CA . HIS A 1 134 ? 7.143 -10.961 -16.459 1.00 81.75 134 HIS A CA 1
ATOM 1072 C C . HIS A 1 134 ? 6.250 -9.739 -16.196 1.00 81.75 134 HIS A C 1
ATOM 1074 O O . HIS A 1 134 ? 5.707 -9.594 -15.097 1.00 81.75 134 HIS A O 1
ATOM 1080 N N . LEU A 1 135 ? 6.087 -8.839 -17.176 1.00 78.88 135 LEU A N 1
ATOM 1081 C CA . LEU A 1 135 ? 5.341 -7.588 -17.011 1.00 78.88 135 LEU A CA 1
ATOM 1082 C C . LEU A 1 135 ? 3.905 -7.841 -16.541 1.00 78.88 135 LEU A C 1
ATOM 1084 O O . LEU A 1 135 ? 3.437 -7.210 -15.588 1.00 78.88 135 LEU A O 1
ATOM 1088 N N . LYS A 1 136 ? 3.226 -8.792 -17.193 1.00 82.25 136 LYS A N 1
ATOM 1089 C CA . LYS A 1 136 ? 1.851 -9.175 -16.860 1.00 82.25 136 LYS A CA 1
ATOM 1090 C C . LYS A 1 136 ? 1.748 -9.595 -15.399 1.00 82.25 136 LYS A C 1
ATOM 1092 O O . LYS A 1 136 ? 0.895 -9.087 -14.677 1.00 82.25 136 LYS A O 1
ATOM 1097 N N . ASP A 1 137 ? 2.651 -10.459 -14.953 1.00 85.81 137 ASP A N 1
ATOM 1098 C CA . ASP A 1 137 ? 2.630 -11.009 -13.601 1.00 85.81 137 ASP A CA 1
ATOM 1099 C C . ASP A 1 137 ? 2.906 -9.937 -12.550 1.00 85.81 137 ASP A C 1
ATOM 1101 O O . ASP A 1 137 ? 2.232 -9.891 -11.522 1.00 85.81 137 ASP A O 1
ATOM 1105 N N . VAL A 1 138 ? 3.837 -9.018 -12.823 1.00 85.69 138 VAL A N 1
ATOM 1106 C CA . VAL A 1 138 ? 4.134 -7.886 -11.933 1.00 85.69 138 VAL A CA 1
ATOM 1107 C C . VAL A 1 138 ? 2.909 -6.982 -11.766 1.00 85.69 138 VAL A C 1
ATOM 1109 O O . VAL A 1 138 ? 2.558 -6.619 -10.639 1.00 85.69 138 VAL A O 1
ATOM 1112 N N . ILE A 1 139 ? 2.234 -6.635 -12.866 1.00 82.81 139 ILE A N 1
ATOM 1113 C CA . ILE A 1 139 ? 1.032 -5.792 -12.837 1.00 82.81 139 ILE A CA 1
ATOM 1114 C C . ILE A 1 139 ? -0.113 -6.518 -12.126 1.00 82.81 139 ILE A C 1
ATOM 1116 O O . ILE A 1 139 ? -0.737 -5.957 -11.221 1.00 82.81 139 ILE A O 1
ATOM 1120 N N . VAL A 1 140 ? -0.371 -7.775 -12.494 1.00 85.94 140 VAL A N 1
ATOM 1121 C CA . VAL A 1 14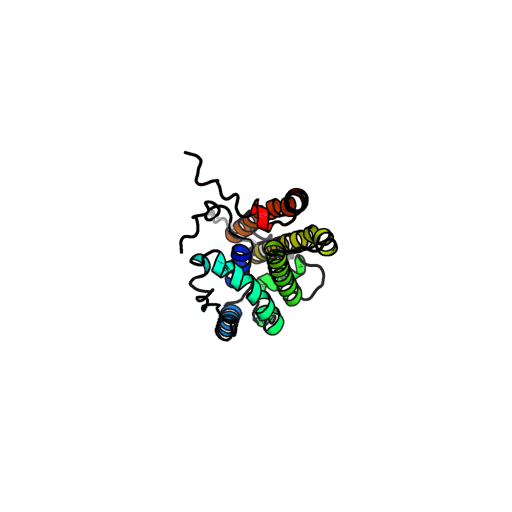0 ? -1.434 -8.596 -11.906 1.00 85.94 140 VAL A CA 1
ATOM 1122 C C . VAL A 1 140 ? -1.204 -8.785 -10.410 1.00 85.94 140 VAL A C 1
ATOM 1124 O O . VAL A 1 140 ? -2.151 -8.627 -9.639 1.00 85.94 140 VAL A O 1
ATOM 1127 N N . LYS A 1 141 ? 0.034 -9.051 -9.975 1.00 89.06 141 LYS A N 1
ATOM 1128 C CA . LYS A 1 141 ? 0.384 -9.184 -8.553 1.00 89.06 141 LYS A CA 1
ATOM 1129 C C . LYS A 1 141 ? 0.060 -7.906 -7.781 1.00 89.06 141 LYS A C 1
ATOM 1131 O O . LYS A 1 141 ? -0.608 -7.977 -6.752 1.00 89.06 141 LYS A O 1
ATOM 1136 N N . ALA A 1 142 ? 0.458 -6.740 -8.293 1.00 88.50 142 ALA A N 1
ATOM 1137 C CA . ALA A 1 142 ? 0.163 -5.455 -7.659 1.00 88.50 142 ALA A CA 1
ATOM 1138 C C . ALA A 1 142 ? -1.348 -5.186 -7.546 1.00 88.50 142 ALA A C 1
ATOM 1140 O O . ALA A 1 142 ? -1.836 -4.754 -6.501 1.00 88.50 142 ALA A O 1
ATOM 1141 N N . ARG A 1 143 ? -2.101 -5.457 -8.621 1.00 88.25 143 ARG A N 1
ATOM 1142 C CA . ARG A 1 143 ? -3.552 -5.230 -8.681 1.00 88.25 143 ARG A CA 1
ATOM 1143 C C . ARG A 1 143 ? -4.320 -6.182 -7.764 1.00 88.25 143 ARG A C 1
ATOM 1145 O O . ARG A 1 143 ? -5.109 -5.715 -6.946 1.00 88.25 143 ARG A O 1
ATOM 1152 N N . LYS A 1 144 ? -4.044 -7.489 -7.834 1.00 89.44 144 LYS A N 1
ATOM 1153 C CA . LYS A 1 144 ? -4.666 -8.497 -6.959 1.00 89.44 144 LYS A CA 1
ATOM 1154 C C . LYS A 1 144 ? -4.362 -8.225 -5.488 1.00 89.44 144 LYS A C 1
ATOM 1156 O O . LYS A 1 144 ? -5.280 -8.249 -4.673 1.00 89.44 144 LYS A O 1
ATOM 1161 N N . GLY A 1 145 ? -3.112 -7.884 -5.171 1.00 91.25 145 GLY A N 1
ATOM 1162 C CA . GLY A 1 145 ? -2.703 -7.522 -3.817 1.00 91.25 145 GLY A CA 1
ATOM 1163 C C . GLY A 1 145 ? -3.501 -6.342 -3.259 1.00 91.25 145 GLY A C 1
ATOM 1164 O O . GLY A 1 145 ? -4.063 -6.430 -2.169 1.00 91.25 145 GLY A O 1
ATOM 1165 N N . LEU A 1 146 ? -3.646 -5.257 -4.029 1.00 92.62 146 LEU A N 1
ATOM 1166 C CA . LEU A 1 146 ? -4.456 -4.117 -3.593 1.00 92.62 146 LEU A CA 1
ATOM 1167 C C . LEU A 1 146 ? -5.943 -4.475 -3.454 1.00 92.62 146 LEU A C 1
ATOM 1169 O O . LEU A 1 146 ? -6.593 -4.044 -2.505 1.00 92.62 146 LEU A O 1
ATOM 1173 N N . GLN A 1 147 ? -6.491 -5.284 -4.363 1.00 92.06 147 GLN A N 1
ATOM 1174 C CA . GLN A 1 147 ? -7.874 -5.758 -4.264 1.00 92.06 147 GLN A CA 1
ATOM 1175 C C . GLN A 1 147 ? -8.115 -6.616 -3.013 1.00 92.06 147 GLN A C 1
ATOM 1177 O O . GLN A 1 147 ? -9.211 -6.572 -2.447 1.00 92.06 147 GLN A O 1
ATOM 1182 N N . GLN A 1 148 ? -7.116 -7.384 -2.572 1.00 93.25 148 GLN A N 1
ATOM 1183 C CA . GLN A 1 148 ? -7.163 -8.125 -1.313 1.00 93.25 148 GLN A CA 1
ATOM 1184 C C . GLN A 1 148 ? -7.093 -7.184 -0.104 1.00 93.25 148 GLN A C 1
ATOM 1186 O O . GLN A 1 148 ? -7.907 -7.331 0.804 1.00 93.25 148 GLN A O 1
ATOM 1191 N N . LEU A 1 149 ? -6.224 -6.164 -0.115 1.00 95.12 149 LEU A N 1
ATOM 1192 C CA . LEU A 1 149 ? -6.206 -5.146 0.947 1.00 95.12 149 LEU A CA 1
ATOM 1193 C C . LEU A 1 149 ? -7.540 -4.390 1.045 1.00 95.12 149 LEU A C 1
ATOM 1195 O O . LEU A 1 149 ? -8.046 -4.189 2.143 1.00 95.12 149 LEU A O 1
ATOM 1199 N N . LEU A 1 150 ? -8.155 -4.026 -0.086 1.00 94.25 150 LEU A N 1
ATOM 1200 C CA . LEU A 1 150 ? -9.479 -3.390 -0.117 1.00 94.25 150 LEU A CA 1
ATOM 1201 C C . LEU A 1 150 ? -10.582 -4.319 0.405 1.00 94.25 150 LEU A C 1
ATOM 1203 O O . LEU A 1 150 ? -11.509 -3.866 1.069 1.00 94.25 150 LEU A O 1
ATOM 1207 N N . LYS A 1 151 ? -10.490 -5.628 0.139 1.00 93.88 151 LYS A N 1
ATOM 1208 C CA . LYS A 1 151 ? -11.420 -6.612 0.711 1.00 93.88 151 LYS A CA 1
ATOM 1209 C C . LYS A 1 151 ? -11.251 -6.711 2.232 1.00 93.88 151 LYS A C 1
ATOM 1211 O O . LYS A 1 151 ? -12.257 -6.690 2.933 1.00 93.88 151 LYS A O 1
ATOM 1216 N N . ALA A 1 152 ? -10.017 -6.763 2.732 1.00 94.44 152 ALA A N 1
ATOM 1217 C CA . ALA A 1 152 ? -9.747 -6.742 4.169 1.00 94.44 152 ALA A CA 1
ATOM 1218 C C . ALA A 1 152 ? -10.262 -5.446 4.819 1.00 94.44 152 ALA A C 1
ATOM 1220 O O . ALA A 1 152 ? -10.885 -5.489 5.872 1.00 94.44 152 ALA A O 1
ATOM 1221 N N . ALA A 1 153 ? -10.093 -4.302 4.152 1.00 94.56 153 ALA A N 1
ATOM 1222 C CA . ALA A 1 153 ? -10.617 -3.013 4.598 1.00 94.56 153 ALA A CA 1
ATO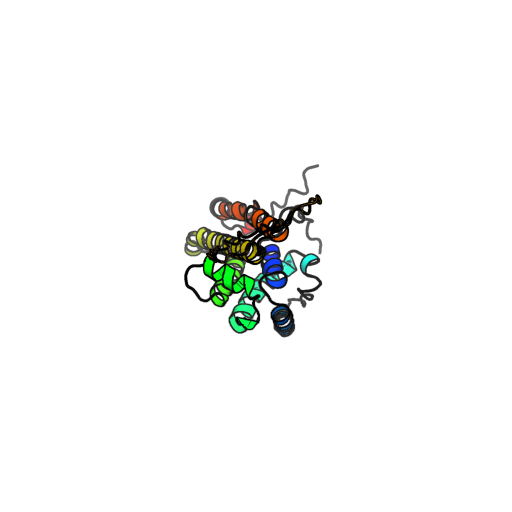M 1223 C C . ALA A 1 153 ? -12.146 -2.998 4.695 1.00 94.56 153 ALA A C 1
ATOM 1225 O O . ALA A 1 153 ? -12.696 -2.472 5.658 1.00 94.56 153 ALA A O 1
ATOM 1226 N N . ALA A 1 154 ? -12.827 -3.595 3.711 1.00 93.50 154 ALA A N 1
ATOM 1227 C CA . ALA A 1 154 ? -14.279 -3.721 3.710 1.00 93.50 154 ALA A CA 1
ATOM 1228 C C . ALA A 1 154 ? -14.776 -4.555 4.897 1.00 93.50 154 ALA A C 1
ATOM 1230 O O . ALA A 1 154 ? -15.677 -4.113 5.600 1.00 93.50 154 ALA A O 1
ATOM 1231 N N . ILE A 1 155 ? -14.143 -5.705 5.155 1.00 92.25 155 ILE A N 1
ATOM 1232 C CA . ILE A 1 155 ? -14.467 -6.575 6.297 1.00 92.25 155 ILE A CA 1
ATOM 1233 C C . ILE A 1 155 ? -14.185 -5.850 7.621 1.00 92.25 155 ILE A C 1
ATOM 1235 O O . ILE A 1 155 ? -15.019 -5.842 8.515 1.00 92.25 155 ILE A O 1
ATOM 1239 N N . ALA A 1 156 ? -13.037 -5.179 7.741 1.00 92.06 156 ALA A N 1
ATOM 1240 C CA . ALA A 1 156 ? -12.655 -4.444 8.949 1.00 92.06 156 ALA A CA 1
ATOM 1241 C C . ALA A 1 156 ? -13.562 -3.242 9.261 1.00 92.06 156 ALA A C 1
ATOM 1243 O O . ALA A 1 156 ? -13.560 -2.753 10.392 1.00 92.06 156 ALA A O 1
ATOM 1244 N N . ALA A 1 157 ? -14.279 -2.740 8.253 1.00 91.25 157 ALA A N 1
ATOM 1245 C CA . ALA A 1 157 ? -15.232 -1.646 8.372 1.00 91.25 157 ALA A CA 1
ATOM 1246 C C . ALA A 1 157 ? -16.671 -2.125 8.626 1.00 91.25 157 ALA A C 1
ATOM 1248 O O . ALA A 1 157 ? -17.552 -1.280 8.766 1.00 91.25 157 ALA A O 1
ATOM 1249 N N . GLU A 1 158 ? -16.939 -3.432 8.635 1.00 90.00 158 GLU A N 1
ATOM 1250 C CA . GLU A 1 158 ? -18.249 -3.978 8.998 1.00 90.00 158 GLU A CA 1
ATOM 1251 C C . GLU A 1 158 ? -18.450 -3.890 10.518 1.00 90.00 158 GLU A C 1
ATOM 1253 O O . GLU A 1 158 ? -17.539 -4.152 11.304 1.00 90.00 158 GLU A O 1
ATOM 1258 N N . GLU A 1 159 ? -19.649 -3.493 10.943 1.00 76.50 159 GLU A N 1
ATOM 1259 C CA . GLU A 1 159 ? -19.997 -3.395 12.362 1.00 76.50 159 GLU A CA 1
ATOM 1260 C C . GLU A 1 159 ? -20.655 -4.694 12.842 1.00 76.50 159 GLU A C 1
ATOM 1262 O O . GLU A 1 159 ? -21.493 -5.283 12.151 1.00 76.50 159 GLU A O 1
ATOM 1267 N N . LEU A 1 160 ? -20.305 -5.117 14.061 1.00 63.31 160 LEU A N 1
ATOM 1268 C CA . LEU A 1 160 ? -20.994 -6.188 14.776 1.00 63.31 160 LEU A CA 1
ATOM 1269 C C . LEU A 1 160 ? -22.067 -5.562 15.674 1.00 63.31 160 LEU A C 1
ATOM 1271 O O . LEU A 1 160 ? -21.745 -4.909 16.664 1.00 63.31 160 LEU A O 1
ATOM 1275 N N . GLN A 1 161 ? -23.345 -5.757 15.347 1.00 52.72 161 GLN A N 1
ATOM 1276 C CA . GLN A 1 161 ? -24.436 -5.403 16.260 1.00 52.72 161 GLN A CA 1
ATOM 1277 C C . GLN A 1 161 ? -24.609 -6.498 17.326 1.00 52.72 161 GLN A C 1
ATOM 1279 O O . GLN A 1 161 ? -24.696 -7.679 16.965 1.00 52.72 161 GLN A O 1
ATOM 1284 N N . PRO A 1 162 ? -24.758 -6.144 18.616 1.00 43.50 162 PRO A N 1
ATOM 1285 C CA . PRO A 1 162 ? -25.503 -6.990 19.534 1.00 43.50 162 PRO A CA 1
ATOM 1286 C C . PRO A 1 162 ? -26.958 -7.017 19.054 1.00 43.50 162 PRO A C 1
ATOM 1288 O O . PRO A 1 162 ? -27.529 -5.984 18.702 1.00 43.50 162 PRO A O 1
ATOM 1291 N N . ALA A 1 163 ? -27.550 -8.205 18.966 1.00 41.91 163 ALA A N 1
ATOM 1292 C CA . ALA A 1 163 ? -28.915 -8.351 18.485 1.00 41.91 163 ALA A CA 1
ATOM 1293 C C . ALA A 1 163 ? -29.861 -7.467 19.310 1.00 41.91 163 ALA A C 1
ATOM 1295 O O . ALA A 1 163 ? -30.006 -7.645 20.518 1.00 41.91 163 ALA A O 1
ATOM 1296 N N . ARG A 1 164 ? -30.496 -6.492 18.653 1.00 43.38 164 ARG A N 1
ATOM 1297 C CA . ARG A 1 164 ? -31.561 -5.701 19.265 1.00 43.38 164 ARG A CA 1
ATOM 1298 C C . ARG A 1 164 ? -32.693 -6.648 19.652 1.00 43.38 164 ARG A C 1
ATOM 1300 O O . ARG A 1 164 ? -33.409 -7.133 18.778 1.00 43.38 164 ARG A O 1
ATOM 1307 N N . SER A 1 165 ? -32.879 -6.864 20.951 1.00 40.44 165 SER A N 1
ATOM 1308 C CA . SER A 1 165 ? -34.143 -7.339 21.504 1.00 40.44 165 SER A CA 1
ATOM 1309 C C . SER A 1 165 ? -35.223 -6.359 21.055 1.00 40.44 165 SER A C 1
ATOM 1311 O O . SER A 1 165 ? -35.255 -5.213 21.505 1.00 40.44 165 SER A O 1
ATOM 1313 N N . GLN A 1 166 ? -36.076 -6.765 20.116 1.00 40.03 166 GLN A N 1
ATOM 1314 C CA . GLN A 1 166 ? -37.284 -6.018 19.786 1.00 40.03 166 GLN A CA 1
ATOM 1315 C C . GLN A 1 166 ? -38.245 -6.106 20.981 1.00 40.03 166 GLN A C 1
ATOM 1317 O O . GLN A 1 166 ? -39.191 -6.885 20.967 1.00 40.03 166 GLN A O 1
ATOM 1322 N N . SER A 1 167 ? -38.024 -5.305 22.026 1.00 42.06 167 SER A N 1
ATOM 1323 C CA . SER A 1 167 ? -39.096 -4.970 22.964 1.00 42.06 167 SER A CA 1
ATOM 1324 C C . SER A 1 167 ? -40.011 -3.978 22.265 1.00 42.06 167 SER A C 1
ATOM 1326 O O . SER A 1 167 ? -39.826 -2.765 22.327 1.00 42.06 167 SER A O 1
ATOM 1328 N N . ARG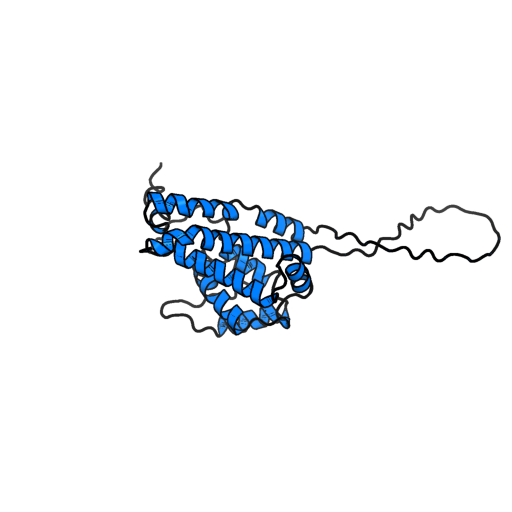 A 1 168 ? -40.986 -4.521 21.535 1.00 35.84 168 ARG A N 1
ATOM 1329 C CA . ARG A 1 168 ? -42.144 -3.774 21.062 1.00 35.84 168 ARG A CA 1
ATOM 1330 C C . ARG A 1 168 ? -43.002 -3.472 22.291 1.00 35.84 168 ARG A C 1
ATOM 1332 O O . ARG A 1 168 ? -43.743 -4.328 22.761 1.00 35.84 168 ARG A O 1
ATOM 1339 N N . SER A 1 169 ? -42.865 -2.272 22.842 1.00 44.41 169 SER A N 1
ATOM 1340 C CA . SER A 1 169 ? -43.772 -1.743 23.856 1.00 44.41 169 SER A CA 1
ATOM 1341 C C . SER A 1 169 ? -45.140 -1.482 23.220 1.00 44.41 169 SER A C 1
ATOM 1343 O O . SER A 1 169 ? -45.380 -0.441 22.616 1.00 44.41 169 SER A O 1
ATOM 1345 N N . GLN A 1 170 ? -46.046 -2.447 23.353 1.00 40.66 170 GLN A N 1
ATOM 1346 C CA . GLN A 1 170 ? -47.483 -2.209 23.265 1.00 40.66 170 GLN A CA 1
ATOM 1347 C C . GLN A 1 170 ? -48.062 -2.332 24.674 1.00 40.66 170 GLN A C 1
ATOM 1349 O O . GLN A 1 170 ? -48.077 -3.402 25.273 1.00 40.66 170 GLN A O 1
ATOM 1354 N N . LEU A 1 171 ? -48.495 -1.192 25.209 1.00 42.34 171 LEU A N 1
ATOM 1355 C CA . LEU A 1 171 ? -49.402 -1.106 26.347 1.00 42.34 171 LEU A CA 1
ATOM 1356 C C . LEU A 1 171 ? -50.695 -1.869 26.025 1.00 42.34 171 LEU A C 1
ATOM 1358 O O . LEU A 1 171 ? -51.360 -1.500 25.063 1.00 42.34 171 LEU A O 1
ATOM 1362 N N . GLN A 1 172 ? -51.075 -2.848 26.855 1.00 38.47 172 GLN A N 1
ATOM 1363 C CA . GLN A 1 172 ? -52.403 -2.903 27.486 1.00 38.47 172 GLN A CA 1
ATOM 1364 C C . GLN A 1 172 ? -52.518 -4.007 28.557 1.00 38.47 172 GLN A C 1
ATOM 1366 O O . GLN A 1 172 ? -51.753 -4.963 28.591 1.00 38.47 172 GLN A O 1
ATOM 1371 N N . LEU A 1 173 ? -53.446 -3.758 29.482 1.00 35.69 173 LEU A N 1
ATOM 1372 C CA . LEU A 1 173 ? -53.620 -4.299 30.830 1.00 35.69 173 LEU A CA 1
ATOM 1373 C C . LEU A 1 173 ? -54.060 -5.776 30.966 1.00 35.69 173 LEU A C 1
ATOM 1375 O O . LEU A 1 173 ? -54.802 -6.299 30.145 1.00 35.69 173 LEU A O 1
ATOM 1379 N N . HIS A 1 174 ? -53.759 -6.284 32.173 1.00 33.84 174 HIS A N 1
ATOM 1380 C CA . HIS A 1 174 ? -54.535 -7.177 33.057 1.00 33.84 174 HIS A CA 1
ATOM 1381 C C . HIS A 1 174 ? -54.230 -8.689 33.168 1.00 33.84 174 HIS A C 1
ATOM 1383 O O . HIS A 1 174 ? -54.219 -9.441 32.205 1.00 33.84 174 HIS A O 1
ATOM 1389 N N . ALA A 1 175 ? -54.173 -9.074 34.456 1.00 32.06 175 ALA A N 1
ATOM 1390 C CA . ALA A 1 175 ? -54.521 -10.345 35.104 1.00 32.06 175 ALA A CA 1
ATOM 1391 C C . ALA A 1 175 ? -53.404 -11.358 35.465 1.00 32.06 175 ALA A C 1
ATOM 1393 O O . ALA A 1 175 ? -52.859 -12.099 34.659 1.00 32.06 175 ALA A O 1
ATOM 1394 N N . SER A 1 176 ? -53.156 -11.377 36.776 1.00 36.56 176 SER A N 1
ATOM 1395 C CA . SER A 1 176 ? -52.599 -12.364 37.710 1.00 36.56 176 SER A CA 1
ATOM 1396 C C . SER A 1 176 ? -52.557 -13.854 37.303 1.00 36.56 176 SER A C 1
ATOM 1398 O O . SER A 1 176 ? -53.606 -14.438 37.060 1.00 36.56 176 SER A O 1
ATOM 1400 N N . ARG A 1 177 ? -51.387 -14.510 37.451 1.00 33.16 177 ARG A N 1
ATOM 1401 C CA . ARG A 1 177 ? -51.059 -15.594 38.428 1.00 33.16 177 ARG A CA 1
ATOM 1402 C C . ARG A 1 177 ? -49.978 -16.581 37.933 1.00 33.16 177 ARG A C 1
ATOM 1404 O O . ARG A 1 177 ? -50.036 -17.104 36.829 1.00 33.16 177 ARG A O 1
ATOM 1411 N N . SER A 1 178 ? -49.147 -16.967 38.906 1.00 32.12 178 SER A N 1
ATOM 1412 C CA . SER A 1 178 ? -48.356 -18.205 39.055 1.00 32.12 178 SER A CA 1
ATOM 1413 C C . SER A 1 178 ? -46.916 -18.256 38.518 1.00 32.12 178 SER A C 1
ATOM 1415 O O . SER A 1 178 ? -46.620 -17.962 37.366 1.00 32.12 178 SER A O 1
ATOM 1417 N N . LEU A 1 179 ? -46.029 -18.650 39.440 1.00 36.97 179 LEU A N 1
ATOM 1418 C CA . LEU A 1 179 ? -44.630 -19.021 39.254 1.00 36.97 179 LEU A CA 1
ATOM 1419 C C . LEU A 1 179 ? -44.512 -20.424 38.637 1.00 36.97 179 LEU A C 1
ATOM 1421 O O . LEU A 1 179 ? -45.183 -21.340 39.109 1.00 36.97 179 LEU A O 1
ATOM 1425 N N . SER A 1 180 ? -43.551 -20.622 37.727 1.00 37.31 180 SER A N 1
ATOM 1426 C CA . SER A 1 180 ? -42.557 -21.710 37.822 1.00 37.31 180 SER A CA 1
ATOM 1427 C C . SER A 1 180 ? -41.368 -21.493 36.864 1.00 37.31 180 SER A C 1
ATOM 1429 O O . SER A 1 180 ? -41.560 -20.909 35.796 1.00 37.31 180 SER A O 1
ATOM 1431 N N . PRO A 1 181 ? -40.143 -21.937 37.223 1.00 53.31 181 PRO A N 1
ATOM 1432 C CA . PRO A 1 181 ? -38.910 -21.666 36.486 1.00 53.31 181 PRO A CA 1
ATOM 1433 C C . PRO A 1 181 ? -38.422 -22.906 35.718 1.00 53.31 181 PRO A C 1
ATOM 1435 O O . PRO A 1 181 ? -38.188 -23.937 36.337 1.00 53.31 181 PRO A O 1
ATOM 1438 N N . ALA A 1 182 ? -38.195 -22.830 34.403 1.00 38.50 182 ALA A N 1
ATOM 1439 C CA . ALA A 1 182 ? -37.322 -23.788 33.709 1.00 38.50 182 ALA A CA 1
ATOM 1440 C C . ALA A 1 182 ? -36.995 -23.364 32.270 1.00 38.50 182 ALA A C 1
ATOM 1442 O O . ALA A 1 182 ? -37.869 -22.961 31.512 1.00 38.50 182 ALA A O 1
ATOM 1443 N N . MET A 1 183 ? -35.733 -23.608 31.904 1.00 34.59 183 MET A N 1
ATOM 1444 C CA . MET A 1 183 ? -35.124 -23.572 30.568 1.00 34.59 183 MET A CA 1
ATOM 1445 C C . MET A 1 183 ? -34.605 -22.211 30.089 1.00 34.59 183 MET A C 1
ATOM 1447 O O . MET A 1 183 ? -35.154 -21.568 29.198 1.00 34.59 183 MET A O 1
ATOM 1451 N N . SER A 1 184 ? -33.427 -21.851 30.610 1.00 36.16 184 SER A N 1
ATOM 1452 C CA . SER A 1 184 ? -32.456 -21.020 29.896 1.00 36.16 184 SER A CA 1
ATOM 1453 C C . SER A 1 184 ? -32.067 -21.710 28.588 1.00 36.16 184 SER A C 1
ATOM 1455 O O . SER A 1 184 ? -31.139 -22.516 28.541 1.00 36.16 184 SER A O 1
ATOM 1457 N N . GLN A 1 185 ? -32.793 -21.411 27.514 1.00 39.75 185 GLN A N 1
ATOM 1458 C CA . GLN A 1 185 ? -32.318 -21.683 26.166 1.00 39.75 185 GLN A CA 1
ATOM 1459 C C . GLN A 1 185 ? -31.125 -20.759 25.919 1.00 39.75 185 GLN A C 1
ATOM 1461 O O . GLN A 1 185 ? -31.267 -19.538 25.854 1.00 39.75 185 GLN A O 1
ATOM 1466 N N . ILE A 1 186 ? -29.932 -21.346 25.830 1.00 38.34 186 ILE A N 1
ATOM 1467 C CA . ILE A 1 186 ? -28.734 -20.665 25.345 1.00 38.34 186 ILE A CA 1
ATOM 1468 C C . ILE A 1 186 ? -29.012 -20.308 23.883 1.00 38.34 186 ILE A C 1
ATOM 1470 O O . ILE A 1 186 ? -28.837 -21.123 22.978 1.00 38.34 186 ILE A O 1
ATOM 1474 N N . LEU A 1 187 ? -29.515 -19.096 23.655 1.00 36.19 187 LEU A N 1
ATOM 1475 C CA . LEU A 1 187 ? -29.668 -18.543 22.322 1.00 36.19 187 LEU A CA 1
ATOM 1476 C C . LEU A 1 187 ? -28.255 -18.237 21.814 1.00 36.19 187 LEU A C 1
ATOM 1478 O O . LEU A 1 187 ? -27.627 -17.263 22.232 1.00 36.19 187 LEU A O 1
ATOM 1482 N N . VAL A 1 188 ? -27.723 -19.097 20.947 1.00 42.47 188 VAL A N 1
ATOM 1483 C CA . VAL A 1 188 ? -26.482 -18.821 20.217 1.00 42.47 188 VAL A CA 1
ATOM 1484 C C . VAL A 1 188 ? -26.768 -17.646 19.283 1.00 42.47 188 VAL A C 1
ATOM 1486 O O . VAL A 1 188 ? -27.286 -17.808 18.180 1.00 42.47 188 VAL A O 1
ATOM 1489 N N . PHE A 1 189 ? -26.489 -16.432 19.758 1.00 43.59 189 PHE A N 1
ATOM 1490 C CA . PHE A 1 189 ? -26.602 -15.207 18.980 1.00 43.59 189 PHE A CA 1
ATOM 1491 C C . PHE A 1 189 ? -25.565 -15.225 17.854 1.00 43.59 189 PHE A C 1
ATOM 1493 O O . PHE A 1 189 ? -24.414 -14.836 18.037 1.00 43.59 189 PHE A O 1
ATOM 1500 N N . THR A 1 190 ? -25.968 -15.663 16.663 1.00 45.97 190 THR A N 1
ATOM 1501 C CA . THR A 1 190 ? -25.171 -15.469 15.449 1.00 45.97 190 THR A CA 1
ATOM 1502 C C . THR A 1 190 ? -25.295 -14.003 15.031 1.00 45.97 190 THR A C 1
ATOM 1504 O O . THR A 1 190 ? -26.219 -13.629 14.303 1.00 45.97 190 THR A O 1
ATOM 1507 N N . SER A 1 191 ? -24.412 -13.139 15.532 1.00 56.41 191 SER A N 1
ATOM 1508 C CA . SER A 1 191 ? -24.304 -11.758 15.058 1.00 56.41 191 SER A CA 1
ATOM 1509 C C . SER A 1 191 ? -23.901 -11.772 13.579 1.00 56.41 191 SER A C 1
ATOM 1511 O O . SER A 1 191 ? -22.864 -12.314 13.199 1.00 56.41 191 SER A O 1
ATOM 1513 N N . ARG A 1 192 ? -24.755 -11.222 12.707 1.00 63.69 192 ARG A N 1
ATOM 1514 C CA . ARG A 1 192 ? -24.434 -11.062 11.282 1.00 63.69 192 ARG A CA 1
ATOM 1515 C C . ARG A 1 192 ? -23.700 -9.729 11.088 1.00 63.69 192 ARG A C 1
ATOM 1517 O O . ARG A 1 192 ? -24.192 -8.720 11.595 1.00 63.69 192 ARG A O 1
ATOM 1524 N N . PRO A 1 193 ? -22.565 -9.701 10.369 1.00 70.19 193 PRO A N 1
ATOM 1525 C CA . PRO A 1 193 ? -21.875 -8.453 10.059 1.00 70.19 193 PRO A CA 1
ATOM 1526 C C . PRO A 1 193 ? -22.760 -7.564 9.178 1.00 70.19 193 PRO A C 1
ATOM 1528 O O . PRO A 1 193 ? -23.373 -8.043 8.218 1.00 70.19 193 PRO A O 1
ATOM 1531 N N . ILE A 1 194 ? -22.851 -6.275 9.516 1.00 78.62 194 ILE A N 1
ATOM 1532 C CA . ILE A 1 194 ? -23.624 -5.292 8.746 1.00 78.62 194 ILE A CA 1
ATOM 1533 C C . ILE A 1 194 ? -22.681 -4.491 7.853 1.00 78.62 194 ILE A C 1
ATOM 1535 O O . ILE A 1 194 ? -21.673 -3.939 8.298 1.00 78.62 194 ILE A O 1
ATOM 1539 N N . GLU A 1 195 ? -23.047 -4.394 6.578 1.00 83.38 195 GLU A N 1
ATOM 1540 C CA . GLU A 1 195 ? -22.300 -3.635 5.585 1.00 83.38 195 GLU A CA 1
ATOM 1541 C C . GLU A 1 195 ? -22.453 -2.120 5.814 1.00 83.38 195 GLU A C 1
ATOM 1543 O O . GLU A 1 195 ? -23.515 -1.534 5.580 1.00 83.38 195 GLU A O 1
ATOM 1548 N N . THR A 1 196 ? -21.375 -1.470 6.252 1.00 87.75 196 THR A N 1
ATOM 1549 C CA . THR A 1 196 ? -21.326 -0.014 6.456 1.00 87.75 196 THR A CA 1
ATOM 1550 C C . THR A 1 196 ? -21.123 0.746 5.143 1.00 87.75 196 THR A C 1
ATOM 1552 O O . THR A 1 196 ? -20.693 0.186 4.130 1.00 87.75 196 THR A O 1
ATOM 1555 N N . LYS A 1 197 ? -21.370 2.066 5.154 1.00 86.94 197 LYS A N 1
ATOM 1556 C CA . LYS A 1 197 ? -21.070 2.949 4.010 1.00 86.94 197 LYS A CA 1
ATOM 1557 C C . LYS A 1 197 ? -19.605 2.818 3.566 1.00 86.94 197 LYS A C 1
ATOM 1559 O O . LYS A 1 197 ? -19.341 2.645 2.379 1.00 86.94 197 LYS A O 1
ATOM 1564 N N . LYS A 1 198 ? -18.672 2.803 4.524 1.00 86.50 198 LYS A N 1
ATOM 1565 C CA . LYS A 1 198 ? -17.231 2.662 4.265 1.00 86.50 198 LYS A CA 1
ATOM 1566 C C . LYS A 1 198 ? -16.887 1.288 3.664 1.00 86.50 198 LYS A C 1
ATOM 1568 O O . LYS A 1 198 ? -16.087 1.209 2.736 1.00 86.50 198 LYS A O 1
ATOM 1573 N N . SER A 1 199 ? -17.543 0.209 4.111 1.00 88.19 199 SER A N 1
ATOM 1574 C CA . SER A 1 199 ? -17.393 -1.124 3.497 1.00 88.19 199 SER A CA 1
ATOM 1575 C C . SER A 1 199 ? -17.852 -1.144 2.030 1.00 88.19 199 SER A C 1
ATOM 1577 O O . SER A 1 199 ? -17.126 -1.634 1.157 1.00 88.19 199 SER A O 1
ATOM 1579 N N . LYS A 1 200 ? -19.004 -0.525 1.724 1.00 88.12 200 LYS A N 1
ATOM 1580 C CA . LYS A 1 200 ? -19.511 -0.380 0.345 1.00 88.12 200 LYS A CA 1
ATOM 1581 C C . LYS A 1 200 ? -18.546 0.399 -0.545 1.00 88.12 200 LYS A C 1
ATOM 1583 O O . LYS A 1 200 ? -18.288 -0.021 -1.672 1.00 88.12 200 LYS A O 1
ATOM 1588 N N . GLU A 1 201 ? -17.977 1.490 -0.035 1.00 88.75 201 GLU A N 1
ATOM 1589 C CA . GLU A 1 201 ? -16.982 2.296 -0.752 1.00 88.75 201 GLU A CA 1
ATOM 1590 C C . GLU A 1 201 ? -15.744 1.467 -1.119 1.00 88.75 201 GLU A C 1
ATOM 1592 O O . GLU A 1 201 ? -15.344 1.445 -2.284 1.00 88.75 201 GLU A O 1
ATOM 1597 N N . PHE A 1 202 ? -15.181 0.687 -0.189 1.00 90.31 202 PHE A N 1
ATOM 1598 C CA . PHE A 1 202 ? -14.047 -0.191 -0.505 1.00 90.31 202 PHE A CA 1
ATOM 1599 C C . PHE A 1 202 ? -14.388 -1.260 -1.547 1.00 90.31 202 PHE A C 1
ATOM 1601 O O . PHE A 1 202 ? -13.583 -1.542 -2.443 1.00 90.31 202 PHE A O 1
ATOM 1608 N N . ARG A 1 203 ? -15.593 -1.838 -1.473 1.00 89.94 203 ARG A N 1
ATOM 1609 C CA . ARG A 1 203 ? -16.081 -2.812 -2.462 1.00 89.94 203 ARG A CA 1
ATOM 1610 C C . ARG A 1 203 ? -16.279 -2.176 -3.840 1.00 89.94 203 ARG A C 1
ATOM 1612 O O . ARG A 1 203 ? -16.001 -2.840 -4.838 1.00 89.94 203 ARG A O 1
ATOM 1619 N N . ALA A 1 204 ? -16.706 -0.915 -3.906 1.00 85.94 204 ALA A N 1
ATOM 1620 C CA . ALA A 1 204 ? -16.808 -0.157 -5.150 1.00 85.94 204 ALA A CA 1
ATOM 1621 C C . ALA A 1 204 ? -15.419 0.139 -5.742 1.00 85.94 204 ALA A C 1
ATOM 1623 O O . ALA A 1 204 ? -15.171 -0.202 -6.898 1.00 85.94 204 ALA A O 1
ATOM 1624 N N . ILE A 1 205 ? -14.478 0.639 -4.929 1.00 85.19 205 ILE A N 1
ATOM 1625 C CA . ILE A 1 205 ? -13.095 0.931 -5.353 1.00 85.19 205 ILE A CA 1
ATOM 1626 C C . ILE A 1 205 ? -12.407 -0.316 -5.917 1.00 85.19 205 ILE A C 1
ATOM 1628 O O . ILE A 1 205 ? -11.711 -0.253 -6.932 1.00 85.19 205 ILE A O 1
ATOM 1632 N N . LYS A 1 206 ? -12.633 -1.483 -5.304 1.00 84.06 206 LYS A N 1
ATOM 1633 C CA . LYS A 1 206 ? -12.102 -2.768 -5.784 1.00 84.06 206 LYS A CA 1
ATOM 1634 C C . LYS A 1 206 ? -12.532 -3.094 -7.225 1.00 84.06 206 LYS A C 1
ATOM 1636 O O . LYS A 1 206 ? -11.778 -3.762 -7.935 1.00 84.06 206 LYS A O 1
ATOM 1641 N N . LYS A 1 207 ? -13.722 -2.641 -7.637 1.00 81.94 207 LYS A N 1
ATOM 1642 C CA . LYS A 1 207 ? -14.315 -2.858 -8.967 1.00 81.94 207 LYS A CA 1
ATOM 1643 C C . LYS A 1 207 ? -13.970 -1.752 -9.974 1.00 81.94 207 LYS A C 1
ATOM 1645 O O . LYS A 1 207 ? -14.468 -1.792 -11.094 1.00 81.94 207 LYS A O 1
ATOM 1650 N N . HIS A 1 208 ? -13.152 -0.762 -9.604 1.00 77.56 208 HIS A N 1
ATOM 1651 C CA . HIS A 1 208 ? -12.814 0.335 -10.510 1.00 77.56 208 HIS A CA 1
ATOM 1652 C C . HIS A 1 208 ? -12.133 -0.167 -11.800 1.00 77.56 208 HIS A C 1
ATOM 1654 O O . HIS A 1 208 ? -11.249 -1.027 -11.723 1.00 77.56 208 HIS A O 1
ATOM 1660 N N . PRO A 1 209 ? -12.444 0.420 -12.975 1.00 63.62 209 PRO A N 1
ATOM 1661 C CA . PRO A 1 209 ? -11.826 0.054 -14.257 1.00 63.62 209 PRO A CA 1
ATOM 1662 C C . PRO A 1 209 ? -10.294 0.131 -14.249 1.00 63.62 209 PRO A C 1
ATOM 1664 O O . PRO A 1 209 ? -9.616 -0.664 -14.889 1.00 63.62 209 PRO A O 1
ATOM 1667 N N . ASN A 1 210 ? -9.728 1.032 -13.448 1.00 68.94 210 ASN A N 1
ATOM 1668 C CA . ASN A 1 210 ? -8.292 1.257 -13.252 1.00 68.94 210 ASN A CA 1
ATOM 1669 C C . ASN A 1 210 ? -7.580 0.007 -12.683 1.00 68.94 210 ASN A C 1
ATOM 1671 O O . ASN A 1 210 ? -6.354 -0.132 -12.793 1.00 68.94 210 ASN A O 1
ATOM 1675 N N . MET A 1 211 ? -8.336 -0.909 -12.065 1.00 71.25 211 MET A N 1
ATOM 1676 C CA . MET A 1 211 ? -7.832 -2.212 -11.631 1.00 71.25 211 MET A CA 1
ATOM 1677 C C . MET A 1 211 ? -7.635 -3.182 -12.807 1.00 71.25 211 MET A C 1
ATOM 1679 O O . MET A 1 211 ? -6.785 -4.065 -12.714 1.00 71.25 211 MET A O 1
ATOM 1683 N N . HIS A 1 212 ? -8.362 -2.981 -13.911 1.00 63.38 212 HIS A N 1
ATOM 1684 C CA . HIS A 1 212 ? -8.430 -3.862 -15.081 1.00 63.38 212 HIS A CA 1
ATOM 1685 C C . HIS A 1 212 ? -7.683 -3.315 -16.307 1.00 63.38 212 HIS A C 1
ATOM 1687 O O . HIS A 1 212 ? -7.021 -4.091 -16.990 1.00 63.38 212 HIS A O 1
ATOM 1693 N N . ILE A 1 213 ? -7.688 -1.993 -16.527 1.00 63.97 213 ILE A N 1
ATOM 1694 C CA . ILE A 1 213 ? -7.029 -1.324 -17.671 1.00 63.97 213 ILE A CA 1
ATOM 1695 C C . ILE A 1 213 ? -5.548 -1.705 -17.792 1.00 63.97 213 ILE A C 1
ATOM 1697 O O . ILE A 1 213 ? -5.012 -1.837 -18.887 1.00 63.97 213 ILE A O 1
ATOM 1701 N N . ALA A 1 214 ? -4.884 -1.958 -16.663 1.00 63.03 214 ALA A N 1
ATOM 1702 C CA . ALA A 1 214 ? -3.467 -2.286 -16.656 1.00 63.03 214 ALA A CA 1
ATOM 1703 C C . ALA A 1 214 ? -3.122 -3.645 -17.305 1.00 63.03 214 ALA A C 1
ATOM 1705 O O . ALA A 1 214 ? -1.955 -3.898 -17.595 1.00 63.03 214 ALA A O 1
ATOM 1706 N N . LEU A 1 215 ? -4.110 -4.513 -17.551 1.00 64.12 215 LEU A N 1
ATOM 1707 C CA . LEU A 1 215 ? -3.912 -5.761 -18.295 1.00 64.12 215 LEU A CA 1
ATOM 1708 C C . LEU A 1 215 ? -3.567 -5.501 -19.770 1.00 64.12 215 LEU A C 1
ATOM 1710 O O . LEU A 1 215 ? -2.820 -6.281 -20.359 1.00 64.12 215 LEU A O 1
ATOM 1714 N N . HIS A 1 216 ? -4.017 -4.368 -20.317 1.00 68.88 216 HIS A N 1
ATOM 1715 C CA . HIS A 1 216 ? -3.743 -3.955 -21.693 1.00 68.88 216 HIS A CA 1
ATOM 1716 C C . HIS A 1 216 ? -2.328 -3.391 -21.885 1.00 68.88 216 HIS A C 1
ATOM 1718 O O . HIS A 1 216 ? -1.854 -3.312 -23.013 1.00 68.88 216 HIS A O 1
ATOM 1724 N N . TYR A 1 217 ? -1.581 -3.091 -20.810 1.00 67.88 217 TYR A N 1
ATOM 1725 C CA . TYR A 1 217 ? -0.177 -2.663 -20.940 1.00 67.88 217 TYR A CA 1
ATOM 1726 C C . TYR A 1 217 ? 0.713 -3.730 -21.588 1.00 67.88 217 TYR A C 1
ATOM 1728 O O . TYR A 1 217 ? 1.753 -3.403 -22.150 1.00 67.88 217 TYR A O 1
ATOM 1736 N N . VAL A 1 218 ? 0.324 -5.008 -21.522 1.00 70.75 218 VAL A N 1
ATOM 1737 C CA . VAL A 1 218 ? 1.040 -6.100 -22.200 1.00 70.75 218 VAL A CA 1
ATOM 1738 C C . VAL A 1 218 ? 0.828 -6.036 -23.713 1.00 70.75 218 VAL A C 1
ATOM 1740 O O . VAL A 1 218 ? 1.754 -6.305 -24.471 1.00 70.75 218 VAL A O 1
ATOM 1743 N N . GLU A 1 219 ? -0.376 -5.676 -24.149 1.00 69.50 219 GLU A N 1
ATOM 1744 C CA . GLU A 1 219 ? -0.717 -5.491 -25.563 1.00 69.50 219 GLU A CA 1
ATOM 1745 C C . GLU A 1 219 ? -0.024 -4.234 -26.100 1.00 69.50 219 GLU A C 1
ATOM 1747 O O . GLU A 1 219 ? 0.704 -4.318 -27.085 1.00 69.50 219 GLU A O 1
ATOM 1752 N N . GLN A 1 220 ? -0.088 -3.124 -25.357 1.00 68.38 220 GLN A N 1
ATOM 1753 C CA . GLN A 1 220 ? 0.646 -1.893 -25.675 1.00 68.38 220 GLN A CA 1
ATOM 1754 C C . GLN A 1 220 ? 2.164 -2.110 -25.747 1.00 68.38 220 GLN A C 1
ATOM 1756 O O . GLN A 1 220 ? 2.836 -1.564 -26.615 1.00 68.38 220 GLN A O 1
ATOM 1761 N N . LEU A 1 221 ? 2.730 -2.941 -24.867 1.00 68.94 221 LEU A N 1
ATOM 1762 C CA . LEU A 1 221 ? 4.146 -3.306 -24.918 1.00 68.94 221 LEU A CA 1
ATOM 1763 C C . LEU A 1 221 ? 4.507 -4.050 -26.217 1.00 68.94 221 LEU A C 1
ATOM 1765 O O . LEU A 1 221 ? 5.605 -3.849 -26.737 1.00 68.94 221 LEU A O 1
ATOM 1769 N N . LYS A 1 222 ? 3.627 -4.928 -26.721 1.00 69.56 222 LYS A N 1
ATOM 1770 C CA . LYS A 1 222 ? 3.865 -5.668 -27.974 1.00 69.56 222 LYS A CA 1
ATOM 1771 C C . LYS A 1 222 ? 3.868 -4.735 -29.179 1.00 69.56 222 LYS A C 1
ATOM 1773 O O . LYS A 1 222 ? 4.707 -4.898 -30.056 1.00 69.56 222 LYS A O 1
ATOM 1778 N N . GLU A 1 223 ? 2.950 -3.780 -29.190 1.00 72.69 223 GLU A N 1
ATOM 1779 C CA . GLU A 1 223 ? 2.731 -2.860 -30.304 1.00 72.69 223 GLU A CA 1
ATOM 1780 C C . GLU A 1 223 ? 3.751 -1.707 -30.315 1.00 72.69 223 GLU A C 1
ATOM 1782 O O . GLU A 1 223 ? 4.312 -1.388 -31.358 1.00 72.69 223 GLU A O 1
ATOM 1787 N N . TYR A 1 224 ? 4.089 -1.150 -29.146 1.00 68.56 224 TYR A N 1
ATOM 1788 C CA . TYR A 1 224 ? 4.884 0.083 -29.026 1.00 68.56 224 TYR A CA 1
ATOM 1789 C C . TYR A 1 224 ? 6.232 -0.090 -28.307 1.00 68.56 224 TYR A C 1
ATOM 1791 O O . TYR A 1 224 ? 6.880 0.892 -27.937 1.00 68.56 224 TYR A O 1
ATOM 1799 N N . ALA A 1 225 ? 6.676 -1.334 -28.107 1.00 67.81 225 ALA A N 1
ATOM 1800 C CA . ALA A 1 225 ? 7.946 -1.756 -27.497 1.00 67.81 225 ALA A CA 1
ATOM 1801 C C . ALA A 1 225 ? 8.169 -1.414 -26.007 1.00 67.81 225 ALA A C 1
ATOM 1803 O O . ALA A 1 225 ? 8.800 -2.213 -25.310 1.00 67.81 225 ALA A O 1
ATOM 1804 N N . VAL A 1 226 ? 7.670 -0.281 -25.495 1.00 67.00 226 VAL A N 1
ATOM 1805 C CA . VAL A 1 226 ? 7.604 0.052 -24.059 1.00 67.00 226 VAL A CA 1
ATOM 1806 C C . VAL A 1 226 ? 6.305 0.805 -23.731 1.00 67.00 226 VAL A C 1
ATOM 1808 O O . VAL A 1 226 ? 5.901 1.670 -24.506 1.00 67.00 226 VAL A O 1
ATOM 1811 N N . PRO A 1 227 ? 5.668 0.569 -22.564 1.00 61.53 227 PRO A N 1
ATOM 1812 C CA . PRO A 1 227 ? 4.423 1.251 -22.192 1.00 61.53 227 PRO A CA 1
ATOM 1813 C C . PRO A 1 227 ? 4.596 2.769 -22.084 1.00 61.53 227 PRO A C 1
ATOM 1815 O O . PRO A 1 227 ? 3.668 3.529 -22.340 1.00 61.53 227 PRO A O 1
ATOM 1818 N N . ASN A 1 228 ? 5.812 3.225 -21.764 1.00 64.06 228 ASN A N 1
ATOM 1819 C CA . ASN A 1 228 ? 6.126 4.644 -21.691 1.00 64.06 228 ASN A CA 1
ATOM 1820 C C . ASN A 1 228 ? 6.017 5.374 -23.042 1.00 64.06 228 ASN A C 1
ATOM 1822 O O . ASN A 1 228 ? 5.824 6.585 -23.043 1.00 64.06 228 ASN A O 1
ATOM 1826 N N . ASN A 1 229 ? 6.084 4.658 -24.169 1.00 60.09 229 ASN A N 1
ATOM 1827 C CA . ASN A 1 229 ? 5.871 5.242 -25.497 1.00 60.09 229 ASN A CA 1
ATOM 1828 C C . ASN A 1 229 ? 4.394 5.569 -25.762 1.00 60.09 229 ASN A C 1
ATOM 1830 O O . ASN A 1 229 ? 4.105 6.374 -26.634 1.00 60.09 229 ASN A O 1
ATOM 1834 N N . CYS A 1 230 ? 3.470 4.970 -25.003 1.00 57.34 230 CYS A N 1
ATOM 1835 C CA . CYS A 1 230 ? 2.025 5.189 -25.125 1.00 57.34 230 CYS A CA 1
ATOM 1836 C C . CYS A 1 230 ? 1.484 6.190 -24.097 1.00 57.34 230 CYS A C 1
ATOM 1838 O O . CYS A 1 230 ? 0.314 6.550 -24.152 1.00 57.34 230 CYS A O 1
ATOM 1840 N N . ASN A 1 231 ? 2.309 6.629 -23.137 1.00 53.97 231 ASN A N 1
ATOM 1841 C CA . ASN A 1 231 ? 1.885 7.569 -22.094 1.00 53.97 231 ASN A CA 1
ATOM 1842 C C . ASN A 1 231 ? 1.678 8.995 -22.630 1.00 53.97 231 ASN A C 1
ATOM 1844 O O . ASN A 1 231 ? 1.191 9.847 -21.893 1.00 53.97 231 ASN A O 1
ATOM 1848 N N . VAL A 1 232 ? 2.071 9.260 -23.880 1.00 43.94 232 VAL A N 1
ATOM 1849 C CA . VAL A 1 232 ? 1.848 10.531 -24.566 1.00 43.94 232 VAL A CA 1
ATOM 1850 C C . VAL A 1 232 ? 1.665 10.232 -26.056 1.00 43.94 232 VAL A C 1
ATOM 1852 O O . VAL A 1 232 ? 2.648 10.122 -26.787 1.00 43.94 232 VAL A O 1
ATOM 1855 N N . PHE A 1 233 ? 0.427 10.142 -26.545 1.00 35.91 233 PHE A N 1
ATOM 1856 C CA . PHE A 1 233 ? 0.213 10.595 -27.918 1.00 35.91 233 PHE A CA 1
ATOM 1857 C C . PHE A 1 233 ? 0.366 12.115 -27.879 1.00 35.91 233 PHE A C 1
ATOM 1859 O O . PHE A 1 233 ? -0.538 12.843 -27.477 1.00 35.91 233 PHE A O 1
ATOM 1866 N N . ALA A 1 234 ? 1.564 12.592 -28.218 1.00 36.06 234 ALA A N 1
ATOM 1867 C CA . ALA A 1 234 ? 1.826 14.008 -28.423 1.00 36.06 234 ALA A CA 1
ATOM 1868 C C . ALA A 1 234 ? 1.023 14.447 -29.658 1.00 36.06 234 ALA A C 1
ATOM 1870 O O . ALA A 1 234 ? 1.502 14.350 -30.784 1.00 36.06 234 ALA A O 1
ATOM 1871 N N . GLY A 1 235 ? -0.235 14.835 -29.449 1.00 33.69 235 GLY A N 1
ATOM 1872 C CA . GLY A 1 235 ? -1.166 15.145 -30.532 1.00 33.69 235 GLY A CA 1
ATOM 1873 C C . GLY A 1 235 ? -2.630 15.305 -30.125 1.00 33.69 235 GLY A C 1
ATOM 1874 O O . GLY A 1 235 ? -3.372 15.916 -30.886 1.00 33.69 235 GLY A O 1
ATOM 1875 N N . GLU A 1 236 ? -3.051 14.843 -28.941 1.00 38.62 236 GLU A N 1
ATOM 1876 C CA . GLU A 1 236 ? -4.457 14.983 -28.507 1.00 38.62 236 GLU A CA 1
ATOM 1877 C C . GLU A 1 236 ? -4.876 16.451 -28.262 1.00 38.62 236 GLU A C 1
ATOM 1879 O O . GLU A 1 236 ? -6.055 16.779 -28.324 1.00 38.62 236 GLU A O 1
ATOM 1884 N N . ASP A 1 237 ? -3.907 17.364 -28.130 1.00 38.81 237 ASP A N 1
ATOM 1885 C CA . ASP A 1 237 ? -4.125 18.815 -28.032 1.00 38.81 237 ASP A CA 1
ATOM 1886 C C . ASP A 1 237 ? -4.506 19.476 -29.381 1.00 38.81 237 ASP A C 1
ATOM 1888 O O . ASP A 1 237 ? -4.676 20.694 -29.445 1.00 38.81 237 ASP A O 1
ATOM 1892 N N . LYS A 1 238 ? -4.574 18.714 -30.488 1.00 35.06 238 LYS A N 1
ATOM 1893 C CA . LYS A 1 238 ? -4.801 19.240 -31.852 1.00 35.06 238 LYS A CA 1
ATOM 1894 C C . LYS A 1 238 ? -6.125 18.835 -32.501 1.00 35.06 238 LYS A C 1
ATOM 1896 O O . LYS A 1 238 ? -6.296 19.068 -33.699 1.00 35.06 238 LYS A O 1
ATOM 1901 N N . HIS A 1 239 ? -7.069 18.287 -31.747 1.00 30.83 239 HIS A N 1
ATOM 1902 C CA . HIS A 1 239 ? -8.427 18.095 -32.252 1.00 30.83 239 HIS A CA 1
ATOM 1903 C C . HIS A 1 239 ? -9.314 19.249 -31.778 1.00 30.83 239 HIS A C 1
ATOM 1905 O O . HIS A 1 239 ? -9.714 19.316 -30.618 1.00 30.83 239 HIS A O 1
ATOM 1911 N N . TRP A 1 240 ? -9.490 20.196 -32.701 1.00 40.09 240 TRP A N 1
ATOM 1912 C CA . TRP A 1 240 ? -10.459 21.291 -32.684 1.00 40.09 240 TRP A CA 1
ATOM 1913 C C . TRP A 1 240 ? -11.895 20.766 -32.729 1.00 40.09 240 TRP A C 1
ATOM 1915 O O . TRP A 1 240 ? -12.121 19.721 -33.382 1.00 40.09 240 TRP A O 1
#

Sequence (240 aa):
MFFPLDPCHSKYASISKIAHSLLVDTILSTYGQKQYLLAFWQFQFPPGWGRIQSPITHLDSYQLQKHARASIIIPLLLRCLLKEQWVNKSFLQAISQTFSPQNPVNSIVEVFAAIAKSKSVLAWKAMSVKDRGHLKDVIVKARKGLQQLLKAAAIAAEELQPARSQSRSQLQLHASRSLSPAMSQILVFTSRPIETKKSKEFRAIKKHPNMHIALHYVEQLKEYAVPNNCNVFAGEDKHW

pLDDT: mean 73.91, std 21.03, range [28.34, 96.88]

Radius of gyration: 24.5 Å; chains: 1; bounding box: 74×48×72 Å

Secondary structure (DSSP, 8-state):
------GGGTT---HHHHHHHHIIIIIB-HHHHHHHHHHHHH--PPTT-PPPPPTTTSGGG--HHHHHHHHHHHHHHHHHH--GGGB-HHHHHHHHHHS-SS-HHHHHHHHHHHHHHHHHHHT-SS--HHHHHHHHHHHHHHHHHHHHHHHHHHHHT-EEPPP---------------------------PPEE--HHHHHHHHHHT-GGGTGGGGHHHHHHHHSSGGGSS--TTGGG--

Foldseek 3Di:
DDDDDDPCPPQPDALLLLLLCLVQVFFFDPVLLVVLQVLLVPDDDPPPDDRAPRCNPCSVVDDPVSSLSCLQVVLVSLVVPPDPNGTDPLLLVLLCVLDDNDRSSVLSSQLSVLSNVLSCQQQDDADDPVNLVCNLVSLLSNLVSSLSSLRSRLSSPWDFDDDDPPPPDDDDDDDDDDDDDDDPPPPPPPGDTDGDPRSVVSVVVNPRCSSVVSNCQSVVCVVVVHNNSVVDPPPPVPDD

Organism: Byssochlamys spectabilis (strain No. 5 / NBRC 109023) (NCBI:txid1356009)